Protein AF-K1RSX9-F1 (afdb_monomer_lite)

Structure (mmCIF, N/CA/C/O backbone):
data_AF-K1RSX9-F1
#
_entry.id   AF-K1RSX9-F1
#
loop_
_atom_site.group_PDB
_atom_site.id
_atom_site.type_symbol
_atom_site.label_atom_id
_atom_site.label_alt_id
_atom_site.label_comp_id
_atom_site.label_asym_id
_atom_site.label_entity_id
_atom_site.label_seq_id
_atom_site.pdbx_PDB_ins_code
_atom_site.Cartn_x
_atom_site.Cartn_y
_atom_site.Cartn_z
_atom_site.occupancy
_atom_site.B_iso_or_equiv
_atom_site.auth_seq_id
_atom_site.auth_comp_id
_atom_site.auth_asym_id
_atom_site.auth_atom_id
_atom_site.pdbx_PDB_model_num
ATOM 1 N N . MET A 1 1 ? -10.853 8.874 23.828 1.00 70.88 1 MET A N 1
ATOM 2 C CA . MET A 1 1 ? -12.182 8.255 23.578 1.00 70.88 1 MET A CA 1
ATOM 3 C C . MET A 1 1 ? -12.871 7.749 24.846 1.00 70.88 1 MET A C 1
ATOM 5 O O . MET A 1 1 ? -13.835 8.392 25.223 1.00 70.88 1 MET A O 1
ATOM 9 N N . LYS A 1 2 ? -12.404 6.702 25.557 1.00 75.75 2 LYS A N 1
ATOM 10 C CA . LYS A 1 2 ? -13.046 6.264 26.827 1.00 75.75 2 LYS A CA 1
ATOM 11 C C . LYS A 1 2 ? -12.984 7.319 27.949 1.00 75.75 2 LYS A C 1
ATOM 13 O O . LYS A 1 2 ? -13.983 7.584 28.593 1.00 75.75 2 LYS A O 1
ATOM 18 N N . LYS A 1 3 ? -11.828 7.971 28.131 1.00 83.69 3 LYS A N 1
ATOM 19 C CA . LYS A 1 3 ? -11.618 9.037 29.137 1.00 83.69 3 LYS A CA 1
ATOM 20 C C . LYS A 1 3 ? -11.947 10.456 28.634 1.00 83.69 3 LYS A C 1
ATOM 22 O O . LYS A 1 3 ? -11.475 11.420 29.218 1.00 83.69 3 LYS A O 1
ATOM 27 N N . GLY A 1 4 ? -12.592 10.603 27.470 1.00 82.12 4 GLY A N 1
ATOM 28 C CA . GLY A 1 4 ? -12.886 11.919 26.866 1.00 82.12 4 GLY A CA 1
ATOM 29 C C . GLY A 1 4 ? -11.678 12.787 26.457 1.00 82.12 4 GLY A C 1
ATOM 30 O O . GLY A 1 4 ? -11.867 13.854 25.886 1.00 82.12 4 GLY A O 1
ATOM 31 N N . ARG A 1 5 ? -10.438 12.340 26.707 1.00 88.56 5 ARG A N 1
ATOM 32 C CA . ARG A 1 5 ? -9.212 13.082 26.368 1.00 88.56 5 ARG A CA 1
ATOM 33 C C . ARG A 1 5 ? -9.041 13.249 24.856 1.00 88.56 5 ARG A C 1
ATOM 35 O O . ARG A 1 5 ? -9.273 12.298 24.102 1.00 88.56 5 ARG A O 1
ATOM 42 N N . GLN A 1 6 ? -8.603 14.446 24.474 1.00 91.38 6 GLN A N 1
ATOM 43 C CA . GLN A 1 6 ? -8.336 14.873 23.101 1.00 91.38 6 GLN A CA 1
ATOM 44 C C . GLN A 1 6 ? -6.835 14.806 22.807 1.00 91.38 6 GLN A C 1
ATOM 46 O O . GLN A 1 6 ? -6.024 15.002 23.713 1.00 91.38 6 GLN A O 1
ATOM 51 N N . LEU A 1 7 ? -6.479 14.549 21.549 1.00 93.81 7 LEU A N 1
ATOM 52 C CA . LEU A 1 7 ? -5.108 14.683 21.067 1.00 93.81 7 LEU A CA 1
ATOM 53 C C . LEU A 1 7 ? -4.800 16.159 20.834 1.00 93.81 7 LEU A C 1
ATOM 55 O O . LEU A 1 7 ? -5.543 16.854 20.141 1.00 93.81 7 LEU A O 1
ATOM 59 N N . THR A 1 8 ? -3.708 16.650 21.410 1.00 96.19 8 THR A N 1
ATOM 60 C CA . THR A 1 8 ? -3.259 18.026 21.181 1.00 96.19 8 THR A CA 1
ATOM 61 C C . THR A 1 8 ? -2.631 18.170 19.792 1.00 96.19 8 THR A C 1
ATOM 63 O O . THR A 1 8 ? -2.269 17.184 19.146 1.00 96.19 8 THR A O 1
ATOM 66 N N . ILE A 1 9 ? -2.482 19.413 19.321 1.00 97.19 9 ILE A N 1
ATOM 67 C CA . ILE A 1 9 ? -1.835 19.718 18.033 1.00 97.19 9 ILE A CA 1
ATOM 68 C C . ILE A 1 9 ? -0.421 19.121 17.990 1.00 97.19 9 ILE A C 1
ATOM 70 O O . ILE A 1 9 ? -0.107 18.375 17.072 1.00 97.19 9 ILE A O 1
ATOM 74 N N . TRP A 1 10 ? 0.394 19.360 19.021 1.00 97.06 10 TRP A N 1
ATOM 75 C CA . TRP A 1 10 ? 1.764 18.842 19.092 1.00 97.06 10 TRP A CA 1
ATOM 76 C C . TRP A 1 10 ? 1.837 17.316 19.125 1.00 97.06 10 TRP A C 1
ATOM 78 O O . TRP A 1 10 ? 2.665 16.740 18.427 1.00 97.06 10 TRP A O 1
ATOM 88 N N . GLN A 1 11 ? 0.944 16.651 19.868 1.00 96.69 11 GLN A N 1
ATOM 89 C CA . GLN A 1 11 ? 0.857 15.185 19.854 1.00 96.69 11 GLN A CA 1
ATOM 90 C C . GLN A 1 11 ? 0.534 14.661 18.453 1.00 96.69 11 GLN A C 1
ATOM 92 O O . GLN A 1 11 ? 1.092 13.660 18.023 1.00 96.69 11 GLN A O 1
ATOM 97 N N . THR A 1 12 ? -0.344 15.356 17.732 1.00 97.38 12 THR A N 1
ATOM 98 C CA . THR A 1 12 ? -0.771 14.963 16.383 1.00 97.38 12 THR A CA 1
ATOM 99 C C . THR A 1 12 ? 0.345 15.163 15.367 1.00 97.38 12 THR A C 1
ATOM 101 O O . THR A 1 12 ? 0.597 14.264 14.574 1.00 97.38 12 THR A O 1
ATOM 104 N N . ILE A 1 13 ? 1.053 16.295 15.432 1.00 97.75 13 ILE A N 1
ATOM 105 C CA . ILE A 1 13 ? 2.229 16.571 14.595 1.00 97.75 13 ILE A CA 1
ATOM 106 C C . ILE A 1 13 ? 3.304 15.515 14.839 1.00 97.75 13 ILE A C 1
ATOM 108 O O . ILE A 1 13 ? 3.800 14.923 13.887 1.00 97.75 13 ILE A O 1
ATOM 112 N N . LEU A 1 14 ? 3.638 15.252 16.105 1.00 97.31 14 LEU A N 1
ATOM 113 C CA . LEU A 1 14 ? 4.676 14.292 16.468 1.00 97.31 14 LEU A CA 1
ATOM 114 C C . LEU A 1 14 ? 4.325 12.888 15.963 1.00 97.31 14 LEU A C 1
ATOM 116 O O . LEU A 1 14 ? 5.134 12.263 15.282 1.00 97.31 14 LEU A O 1
ATOM 120 N N . LEU A 1 15 ? 3.101 12.420 16.230 1.00 96.75 15 LEU A N 1
ATOM 121 C CA . LEU A 1 15 ? 2.630 11.130 15.724 1.00 96.75 15 LEU A CA 1
ATOM 122 C C . LEU A 1 15 ? 2.644 11.092 14.195 1.00 96.75 15 LEU A C 1
ATOM 124 O O . LEU A 1 15 ? 3.082 10.097 13.624 1.00 96.75 15 LEU A O 1
ATOM 128 N N . PHE A 1 16 ? 2.213 12.163 13.526 1.00 97.69 16 PHE A N 1
ATOM 129 C CA . PHE A 1 16 ? 2.205 12.223 12.070 1.00 97.69 16 PHE A CA 1
ATOM 130 C C . PHE A 1 16 ? 3.620 12.127 11.509 1.00 97.69 16 PHE A C 1
ATOM 132 O O . PHE A 1 16 ? 3.844 11.312 10.631 1.00 97.69 16 PHE A O 1
ATOM 139 N N . VAL A 1 17 ? 4.589 12.878 12.034 1.00 95.56 17 VAL A N 1
ATOM 140 C CA . VAL A 1 17 ? 5.977 12.837 11.545 1.00 95.56 17 VAL A CA 1
ATOM 141 C C . VAL A 1 17 ? 6.566 11.431 11.667 1.00 95.56 17 VAL A C 1
ATOM 143 O O . VAL A 1 17 ? 7.095 10.911 10.687 1.00 95.56 17 VAL A O 1
ATOM 146 N N . PHE A 1 18 ? 6.415 10.779 12.824 1.00 95.62 18 PHE A N 1
ATOM 147 C CA . PHE A 1 18 ? 6.943 9.424 13.019 1.00 95.62 18 PHE A CA 1
ATOM 148 C C . PHE A 1 18 ? 6.223 8.370 12.173 1.00 95.62 18 PHE A C 1
ATOM 150 O O . PHE A 1 18 ? 6.852 7.426 11.704 1.00 95.62 18 PHE A O 1
ATOM 157 N N . THR A 1 19 ? 4.915 8.514 11.958 1.00 95.56 19 THR A N 1
ATOM 158 C CA . THR A 1 19 ? 4.134 7.531 11.191 1.00 95.56 19 THR A CA 1
ATOM 159 C C . THR A 1 19 ? 4.243 7.748 9.684 1.00 95.56 19 THR A C 1
ATOM 161 O O . THR A 1 19 ? 4.533 6.801 8.956 1.00 95.56 19 THR A O 1
ATOM 164 N N . ALA A 1 20 ? 4.083 8.987 9.217 1.00 94.19 20 ALA A N 1
ATOM 165 C CA . ALA A 1 20 ? 4.207 9.384 7.817 1.00 94.19 20 ALA A CA 1
ATOM 166 C C . ALA A 1 20 ? 5.633 9.218 7.282 1.00 94.19 20 ALA A C 1
ATOM 168 O O . ALA A 1 20 ? 5.794 8.891 6.109 1.00 94.19 20 ALA A O 1
ATOM 169 N N . GLY A 1 21 ? 6.647 9.400 8.140 1.00 86.25 21 GLY A N 1
ATOM 170 C CA . GLY A 1 21 ? 8.047 9.151 7.795 1.00 86.25 21 GLY A CA 1
ATOM 171 C C . GLY A 1 21 ? 8.352 7.678 7.503 1.00 86.25 21 GLY A C 1
ATOM 172 O O . GLY A 1 21 ? 9.259 7.392 6.731 1.00 86.25 21 GLY A O 1
ATOM 173 N N . VAL A 1 22 ? 7.573 6.743 8.066 1.00 89.75 22 VAL A N 1
ATOM 174 C CA . VAL A 1 22 ? 7.633 5.318 7.695 1.00 89.75 22 VAL A CA 1
ATOM 175 C C . VAL A 1 22 ? 6.790 5.058 6.447 1.00 89.75 22 VAL A C 1
ATOM 177 O O . VAL A 1 22 ? 7.271 4.469 5.482 1.00 89.75 22 VAL A O 1
ATOM 180 N N . SER A 1 23 ? 5.525 5.490 6.450 1.00 89.56 23 SER A N 1
ATOM 181 C CA . SER A 1 23 ? 4.677 5.475 5.257 1.00 89.56 23 SER A CA 1
ATOM 182 C C . SER A 1 23 ? 3.561 6.514 5.349 1.00 89.56 23 SER A C 1
ATOM 184 O O . SER A 1 23 ? 2.916 6.679 6.386 1.00 89.56 23 SER A O 1
ATOM 186 N N . LEU A 1 24 ? 3.256 7.182 4.232 1.00 90.81 24 LEU A N 1
ATOM 187 C CA . LEU A 1 24 ? 2.172 8.174 4.181 1.00 90.81 24 LEU A CA 1
ATOM 188 C C . LEU A 1 24 ? 0.812 7.589 4.591 1.00 90.81 24 LEU A C 1
ATOM 190 O O . LEU A 1 24 ? 0.009 8.276 5.219 1.00 90.81 24 LEU A O 1
ATOM 194 N N . ASN A 1 25 ? 0.580 6.309 4.294 1.00 92.88 25 ASN A N 1
ATOM 195 C CA . ASN A 1 25 ? -0.627 5.597 4.699 1.00 92.88 25 ASN A CA 1
ATOM 196 C C . ASN A 1 25 ? -0.766 5.522 6.237 1.00 92.88 25 ASN A C 1
ATOM 198 O O . ASN A 1 25 ? -1.843 5.759 6.784 1.00 92.88 25 ASN A O 1
ATOM 202 N N . ASN A 1 26 ? 0.336 5.304 6.965 1.00 94.19 26 ASN A N 1
ATOM 203 C CA . ASN A 1 26 ? 0.337 5.360 8.431 1.00 94.19 26 ASN A CA 1
ATOM 204 C C . ASN A 1 26 ? 0.124 6.790 8.957 1.00 94.19 26 ASN A C 1
ATOM 206 O O . ASN A 1 26 ? -0.569 6.982 9.958 1.00 94.19 26 ASN A O 1
ATOM 210 N N . GLY A 1 27 ? 0.644 7.800 8.255 1.00 96.00 27 GLY A N 1
ATOM 211 C CA . GLY A 1 27 ? 0.335 9.207 8.531 1.00 96.00 27 GLY A CA 1
ATOM 212 C C . GLY A 1 27 ? -1.167 9.506 8.463 1.00 96.00 27 GLY A C 1
ATOM 213 O O . GLY A 1 27 ? -1.718 10.171 9.345 1.00 96.00 27 GLY A O 1
ATOM 214 N N . LEU A 1 28 ? -1.863 8.951 7.468 1.00 95.81 28 LEU A N 1
ATOM 215 C CA . LEU A 1 28 ? -3.313 9.103 7.336 1.00 95.81 28 LEU A CA 1
ATOM 216 C C . LEU A 1 28 ? -4.076 8.435 8.494 1.00 95.81 28 LEU A C 1
ATOM 218 O O . LEU A 1 28 ? 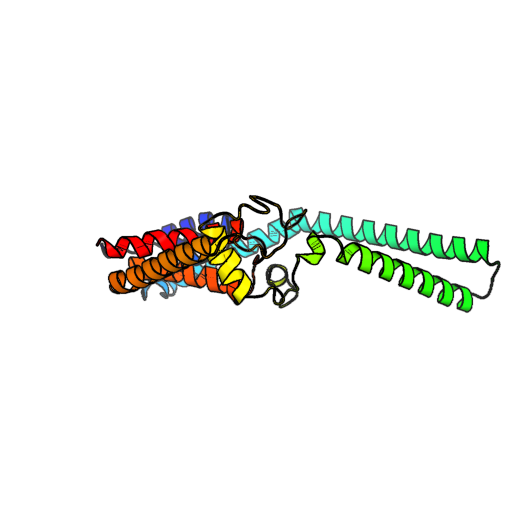-5.019 9.030 9.020 1.00 95.81 28 LEU A O 1
ATOM 222 N N . LYS A 1 29 ? -3.625 7.265 8.973 1.00 96.88 29 LYS A N 1
ATOM 223 C CA . LYS A 1 29 ? -4.171 6.622 10.188 1.00 96.88 29 LYS A CA 1
ATOM 224 C C . LYS A 1 29 ? -4.042 7.523 11.416 1.00 96.88 29 LYS A C 1
ATOM 226 O O . LYS A 1 29 ? -4.982 7.611 12.205 1.00 96.88 29 LYS A O 1
ATOM 231 N N . THR A 1 30 ? -2.937 8.257 11.554 1.00 96.81 30 THR A N 1
ATOM 232 C CA . THR A 1 30 ? -2.781 9.250 12.630 1.00 96.81 30 THR A CA 1
ATOM 233 C C . THR A 1 30 ? -3.850 10.340 12.558 1.00 96.81 30 THR A C 1
ATOM 235 O O . THR A 1 30 ? -4.462 10.671 13.576 1.00 96.81 30 THR A O 1
ATOM 238 N N . TYR A 1 31 ? -4.137 10.876 11.370 1.00 97.19 31 TYR A N 1
ATOM 239 C CA . TYR A 1 31 ? -5.195 11.880 11.219 1.00 97.19 31 TYR A CA 1
ATOM 240 C C . TYR A 1 31 ? -6.596 11.311 11.430 1.00 97.19 31 TYR A C 1
ATOM 242 O O . TYR A 1 31 ? -7.424 11.972 12.055 1.00 97.19 31 TYR A O 1
ATOM 250 N N . LEU A 1 32 ? -6.853 10.076 11.006 1.00 96.75 32 LEU A N 1
ATOM 251 C CA . LEU A 1 32 ? -8.100 9.375 11.312 1.00 96.75 32 LEU A CA 1
ATOM 252 C C . LEU A 1 32 ? -8.261 9.142 12.826 1.00 96.75 32 LEU A C 1
ATOM 254 O O . LEU A 1 32 ? -9.337 9.392 13.370 1.00 96.75 32 LEU A O 1
ATOM 258 N N . ALA A 1 33 ? -7.197 8.761 13.542 1.00 96.00 33 ALA A N 1
ATOM 259 C CA . ALA A 1 33 ? -7.213 8.692 15.005 1.00 96.00 33 ALA A CA 1
ATOM 260 C C . ALA A 1 33 ? -7.529 10.054 15.631 1.00 96.00 33 ALA A C 1
ATOM 262 O O . ALA A 1 33 ? -8.416 10.138 16.482 1.00 96.00 33 ALA A O 1
ATOM 263 N N . ALA A 1 34 ? -6.859 11.119 15.185 1.00 96.38 34 ALA A N 1
ATOM 264 C CA . ALA A 1 34 ? -7.104 12.478 15.657 1.00 96.38 34 ALA A CA 1
ATOM 265 C C . ALA A 1 34 ? -8.547 12.939 15.407 1.00 96.38 34 ALA A C 1
ATOM 267 O O . ALA A 1 34 ? -9.169 13.530 16.295 1.00 96.38 34 ALA A O 1
ATOM 268 N N . LEU A 1 35 ? -9.111 12.613 14.243 1.00 96.00 35 LEU A N 1
ATOM 269 C CA . LEU A 1 35 ? -10.511 12.865 13.916 1.00 96.00 35 LEU A CA 1
ATOM 270 C C . LEU A 1 35 ? -11.449 12.146 14.897 1.00 96.00 35 LEU A C 1
ATOM 272 O O . LEU A 1 35 ? -12.331 12.779 15.483 1.00 96.00 35 LEU A O 1
ATOM 276 N N . PHE A 1 36 ? -11.235 10.852 15.147 1.00 94.56 36 PHE A N 1
ATOM 277 C CA . PHE A 1 36 ? -12.056 10.063 16.074 1.00 94.56 36 PHE A CA 1
ATOM 278 C C . PHE A 1 36 ? -11.928 10.513 17.536 1.00 94.56 36 PHE A C 1
ATOM 280 O O . PHE A 1 36 ? -12.904 10.450 18.293 1.00 94.56 36 PHE A O 1
ATOM 287 N N . THR A 1 37 ? -10.747 10.967 17.967 1.00 93.69 37 THR A N 1
ATOM 288 C CA . THR A 1 37 ? -10.540 11.432 19.346 1.00 93.69 37 THR A CA 1
ATOM 289 C C . THR A 1 37 ? -11.080 12.835 19.579 1.00 93.69 37 THR A C 1
ATOM 291 O O . THR A 1 37 ? -11.610 13.105 20.659 1.00 93.69 37 THR A O 1
ATOM 294 N N . ASN A 1 38 ? -10.951 13.726 18.595 1.00 94.69 38 ASN A N 1
ATOM 295 C CA . ASN A 1 38 ? -11.243 15.150 18.770 1.00 94.69 38 ASN A CA 1
ATOM 296 C C . ASN A 1 38 ? -12.619 15.554 18.229 1.00 94.69 38 ASN A C 1
ATOM 298 O O . ASN A 1 38 ? -13.143 16.602 18.627 1.00 94.69 38 ASN A O 1
ATOM 302 N N . GLY A 1 39 ? -13.219 14.744 17.351 1.00 93.56 39 GLY A N 1
ATOM 303 C CA . GLY A 1 39 ? -14.511 15.016 16.727 1.00 93.56 39 GLY A CA 1
ATOM 304 C C . GLY A 1 39 ? -14.512 16.367 16.012 1.00 93.56 39 GLY A C 1
ATOM 305 O O . GLY A 1 39 ? -13.576 16.698 15.291 1.00 93.56 39 GLY A O 1
ATOM 306 N N . ARG A 1 40 ? -15.527 17.202 16.267 1.00 93.62 40 ARG A N 1
ATOM 307 C CA . ARG A 1 40 ? -15.662 18.530 15.634 1.00 93.62 40 ARG A CA 1
ATOM 308 C C . ARG A 1 40 ? -14.442 19.438 15.828 1.00 93.62 40 ARG A C 1
ATOM 310 O O . ARG A 1 40 ? -14.151 20.239 14.948 1.00 93.62 40 ARG A O 1
ATOM 317 N N . LYS A 1 41 ? -13.700 19.308 16.938 1.00 93.81 41 LYS A N 1
ATOM 318 C CA . LYS A 1 41 ? -12.506 20.140 17.178 1.00 93.81 41 LYS A CA 1
ATOM 319 C C . LYS A 1 41 ? -11.368 19.856 16.195 1.00 93.81 41 LYS A C 1
ATOM 321 O O . LYS A 1 41 ? -10.550 20.749 15.983 1.00 93.81 41 LYS A O 1
ATOM 326 N N . PHE A 1 42 ? -11.338 18.672 15.577 1.00 96.56 42 PHE A N 1
ATOM 327 C CA . PHE A 1 42 ? -10.400 18.355 14.497 1.00 96.56 42 PHE A CA 1
ATOM 328 C C . PHE A 1 42 ? -10.510 19.364 13.342 1.00 96.56 42 PHE A C 1
ATOM 330 O O . PHE A 1 42 ? -9.498 19.806 12.811 1.00 96.56 42 PHE A O 1
ATOM 337 N N . PHE A 1 43 ? -11.734 19.799 13.028 1.00 96.81 43 PHE A N 1
ATOM 338 C CA . PHE A 1 43 ? -12.028 20.763 11.964 1.00 96.81 43 PHE A CA 1
ATOM 339 C C . PHE A 1 43 ? -11.973 22.227 12.418 1.00 96.81 43 PHE A C 1
ATOM 341 O O . PHE A 1 43 ? -12.307 23.124 11.649 1.00 96.81 43 PHE A O 1
ATOM 348 N N . SER A 1 44 ? -11.569 22.506 13.662 1.00 97.00 44 SER A N 1
ATOM 349 C CA . SER A 1 44 ? -11.321 23.894 14.058 1.00 97.00 44 SER A CA 1
ATOM 350 C C . SER A 1 44 ? -10.167 24.460 13.232 1.00 97.00 44 SER A C 1
ATOM 352 O O . SER A 1 44 ? -9.166 23.776 13.027 1.00 97.00 44 SER A O 1
ATOM 354 N N . ILE A 1 45 ? -10.286 25.717 12.796 1.00 96.69 45 ILE A N 1
ATOM 355 C CA . ILE A 1 45 ? -9.308 26.373 11.909 1.00 96.69 45 ILE A CA 1
ATOM 356 C C . ILE A 1 45 ? -7.880 26.199 12.441 1.00 96.69 45 ILE A C 1
ATOM 358 O O . ILE A 1 45 ? -6.994 25.741 11.724 1.00 96.69 45 ILE A O 1
ATOM 362 N N . LYS A 1 46 ? -7.670 26.475 13.735 1.00 96.81 46 LYS A N 1
ATOM 363 C CA . LYS A 1 46 ? -6.361 26.335 14.384 1.00 96.81 46 LYS A CA 1
ATOM 364 C C . LYS A 1 46 ? -5.832 24.899 14.332 1.00 96.81 46 LYS A C 1
ATOM 366 O O . LYS A 1 46 ? -4.662 24.695 14.023 1.00 96.81 46 LYS A O 1
ATOM 371 N N . TYR A 1 47 ? -6.664 23.912 14.664 1.00 97.69 47 TYR A N 1
ATOM 372 C CA . TYR A 1 47 ? -6.224 22.519 14.719 1.00 97.69 47 TYR A CA 1
ATOM 373 C C . TYR A 1 47 ? -5.967 21.957 13.323 1.00 97.69 47 TYR A C 1
ATOM 375 O O . TYR A 1 47 ? -4.943 21.319 13.108 1.00 97.69 47 TYR A O 1
ATOM 383 N N . PHE A 1 48 ? -6.858 22.222 12.371 1.00 97.38 48 PHE A N 1
ATOM 384 C CA . PHE A 1 48 ? -6.731 21.713 11.013 1.00 97.38 48 PHE A CA 1
ATOM 385 C C . PHE A 1 48 ? -5.524 22.330 10.292 1.00 97.38 48 PHE A C 1
ATOM 387 O O . PHE A 1 48 ? -4.700 21.605 9.739 1.00 97.38 48 PHE A O 1
ATOM 394 N N . LEU A 1 49 ? -5.344 23.653 10.367 1.00 97.75 49 LEU A N 1
ATOM 395 C CA . LEU A 1 49 ? -4.214 24.309 9.705 1.00 97.75 49 LEU A CA 1
ATOM 396 C C . LEU A 1 49 ? -2.868 23.903 10.314 1.00 97.75 49 LEU A C 1
ATOM 398 O O . LEU A 1 49 ? -1.956 23.534 9.581 1.00 97.75 49 LEU A O 1
ATOM 402 N N . ILE A 1 50 ? -2.738 23.938 11.642 1.00 97.88 50 ILE A N 1
ATOM 403 C CA . ILE A 1 50 ? -1.444 23.707 12.304 1.00 97.88 50 ILE A CA 1
ATOM 404 C C . ILE A 1 50 ? -1.171 22.212 12.500 1.00 97.88 50 ILE A C 1
ATOM 406 O O . ILE A 1 50 ? -0.039 21.770 12.356 1.00 97.88 50 ILE A O 1
ATOM 410 N N . GLY A 1 51 ? -2.186 21.422 12.849 1.00 96.56 51 GLY A N 1
ATOM 411 C CA . GLY A 1 51 ? -2.037 20.002 13.176 1.00 96.56 51 GLY A CA 1
ATOM 412 C C . GLY A 1 51 ? -2.108 19.055 11.978 1.00 96.56 51 GLY A C 1
ATOM 413 O O . GLY A 1 51 ? -1.633 17.927 12.095 1.00 96.56 51 GLY A O 1
ATOM 414 N N . VAL A 1 52 ? -2.681 19.490 10.849 1.00 96.94 52 VAL A N 1
ATOM 415 C CA . VAL A 1 52 ? -2.879 18.650 9.654 1.00 96.94 52 VAL A CA 1
ATOM 416 C C . VAL A 1 52 ? -2.173 19.249 8.440 1.00 96.94 52 VAL A C 1
ATOM 418 O O . VAL A 1 52 ? -1.255 18.639 7.902 1.00 96.94 52 VAL A O 1
ATOM 421 N N . ILE A 1 53 ? -2.551 20.460 8.022 1.00 97.56 53 ILE A N 1
ATOM 422 C CA . ILE A 1 53 ? -2.043 21.044 6.770 1.00 97.56 53 ILE A CA 1
ATOM 423 C C . ILE A 1 53 ? -0.553 21.380 6.859 1.00 97.56 53 ILE A C 1
ATOM 425 O O . ILE A 1 53 ? 0.213 20.965 5.994 1.00 97.56 53 ILE A O 1
ATOM 429 N N . LEU A 1 54 ? -0.131 22.094 7.904 1.00 97.25 54 LEU A N 1
ATOM 430 C CA . LEU A 1 54 ? 1.262 22.497 8.091 1.00 97.25 54 LEU A CA 1
ATOM 431 C C . LEU A 1 54 ? 2.236 21.301 8.089 1.00 97.25 54 LEU A C 1
ATOM 433 O O . LEU A 1 54 ? 3.152 21.307 7.267 1.00 97.25 54 LEU A O 1
ATOM 437 N N . PRO A 1 55 ? 2.074 20.260 8.930 1.00 97.00 55 PRO A N 1
ATOM 438 C CA . PRO A 1 55 ? 2.990 19.121 8.925 1.00 97.00 55 PRO A CA 1
ATOM 439 C C . PRO A 1 55 ? 2.948 18.327 7.614 1.00 97.00 55 PRO A C 1
ATOM 441 O O . PRO A 1 55 ? 4.000 17.888 7.155 1.00 97.00 55 PRO A O 1
ATOM 444 N N . ALA A 1 56 ? 1.783 18.178 6.972 1.00 96.50 56 ALA A N 1
ATOM 445 C CA . ALA A 1 56 ? 1.693 17.515 5.671 1.00 96.50 56 ALA A CA 1
ATOM 446 C C . ALA A 1 56 ? 2.428 18.303 4.570 1.00 96.50 56 ALA A C 1
ATOM 448 O O . ALA A 1 56 ? 3.165 17.714 3.778 1.00 96.50 56 ALA A O 1
ATOM 449 N N . ALA A 1 57 ? 2.284 19.632 4.548 1.00 96.81 57 ALA A N 1
ATOM 450 C CA . ALA A 1 57 ? 2.971 20.504 3.598 1.00 96.81 57 ALA A CA 1
ATOM 451 C C . ALA A 1 57 ? 4.491 20.502 3.813 1.00 96.81 57 ALA A C 1
ATOM 453 O O . ALA A 1 57 ? 5.243 20.401 2.844 1.00 96.81 57 ALA A O 1
ATOM 454 N N . LEU A 1 58 ? 4.944 20.555 5.070 1.00 96.12 58 LEU A N 1
ATOM 455 C CA . LEU A 1 58 ? 6.365 20.459 5.413 1.00 96.12 58 LEU A CA 1
ATOM 456 C C . LEU A 1 58 ? 6.952 19.104 5.001 1.00 96.12 58 LEU A C 1
ATOM 458 O O . LEU A 1 58 ? 8.021 19.071 4.397 1.00 96.12 58 LEU A O 1
ATOM 462 N N . MET A 1 59 ? 6.236 18.005 5.259 1.00 94.44 59 MET A N 1
ATOM 463 C CA . MET A 1 59 ? 6.647 16.664 4.835 1.00 94.44 59 MET A CA 1
ATOM 464 C C . MET A 1 59 ? 6.765 16.569 3.310 1.00 94.44 59 MET A C 1
ATOM 466 O O . MET A 1 59 ? 7.757 16.063 2.792 1.00 94.44 59 MET A O 1
ATOM 470 N N . TRP A 1 60 ? 5.786 17.102 2.575 1.00 94.06 60 TRP A N 1
ATOM 471 C CA . TRP A 1 60 ? 5.822 17.120 1.112 1.00 94.06 60 TRP A CA 1
ATOM 472 C C . TRP A 1 60 ? 6.974 17.971 0.563 1.00 94.06 60 TRP A C 1
ATOM 474 O O . TRP A 1 60 ? 7.684 17.532 -0.344 1.00 94.06 60 TRP A O 1
ATOM 484 N N . ALA A 1 61 ? 7.190 19.166 1.120 1.00 96.19 61 ALA A N 1
ATOM 485 C CA . ALA A 1 61 ? 8.285 20.045 0.720 1.00 96.19 61 ALA A CA 1
ATOM 486 C C . ALA A 1 61 ? 9.648 19.387 0.976 1.00 96.19 61 ALA A C 1
ATOM 488 O O . ALA A 1 61 ? 10.516 19.410 0.101 1.00 96.19 61 ALA A O 1
ATOM 489 N N . PHE A 1 62 ? 9.807 18.746 2.137 1.00 94.75 62 PHE A N 1
ATOM 490 C CA . PHE A 1 62 ? 11.013 18.003 2.483 1.00 94.75 62 PHE A CA 1
ATOM 491 C C . PHE A 1 62 ? 11.247 16.828 1.528 1.00 94.75 62 PHE A C 1
ATOM 493 O O . PHE A 1 62 ? 12.330 16.727 0.959 1.00 94.75 62 PHE A O 1
ATOM 500 N N . ALA A 1 63 ? 10.224 16.013 1.253 1.00 92.12 63 ALA A N 1
ATOM 501 C CA . ALA A 1 63 ? 10.322 14.901 0.306 1.00 92.12 63 ALA A CA 1
ATOM 502 C C . ALA A 1 63 ? 10.694 15.375 -1.112 1.00 92.12 63 ALA A C 1
ATOM 504 O O . ALA A 1 63 ? 11.501 14.751 -1.804 1.00 92.12 63 ALA A O 1
ATOM 505 N N . ARG A 1 64 ? 10.145 16.514 -1.557 1.00 94.62 64 ARG A N 1
ATOM 506 C CA . ARG A 1 64 ? 10.476 17.096 -2.866 1.00 94.62 64 ARG A CA 1
ATOM 507 C C . ARG A 1 64 ? 11.917 17.602 -2.916 1.00 94.62 64 ARG A C 1
ATOM 509 O O . ARG A 1 64 ? 12.592 17.424 -3.933 1.00 94.62 64 ARG A O 1
ATOM 516 N N . TRP A 1 65 ? 12.380 18.229 -1.837 1.00 97.19 65 TRP A N 1
ATOM 517 C CA . TRP A 1 65 ? 13.762 18.677 -1.698 1.00 97.19 65 TRP A CA 1
ATOM 518 C C . TRP A 1 65 ? 14.743 17.497 -1.666 1.00 97.19 65 TRP A C 1
ATOM 520 O O . TRP A 1 65 ? 15.734 17.512 -2.400 1.00 97.19 65 TRP A O 1
ATOM 530 N N . GLU A 1 66 ? 14.441 16.454 -0.894 1.00 95.06 66 GLU A N 1
ATOM 531 C CA . GLU A 1 66 ? 15.235 15.227 -0.805 1.00 95.06 66 GLU A CA 1
ATOM 532 C C . GLU A 1 66 ? 15.351 14.549 -2.177 1.00 95.06 66 GLU A C 1
ATOM 534 O O . GLU A 1 66 ? 16.459 14.280 -2.651 1.00 95.06 66 GLU A O 1
ATOM 539 N N . TYR A 1 67 ? 14.221 14.360 -2.870 1.00 93.69 67 TYR A N 1
ATOM 540 C CA . TYR A 1 67 ? 14.197 13.788 -4.216 1.00 93.69 67 TYR A CA 1
ATOM 541 C C . TYR A 1 67 ? 15.069 14.590 -5.189 1.00 93.69 67 TYR A C 1
ATOM 543 O O . TYR A 1 67 ? 15.908 14.017 -5.891 1.00 93.69 67 TYR A O 1
ATOM 551 N N . ARG A 1 68 ? 14.929 15.923 -5.202 1.00 95.62 68 ARG A N 1
ATOM 552 C CA . ARG A 1 68 ? 15.704 16.806 -6.088 1.00 95.62 68 ARG A CA 1
ATOM 553 C C . ARG A 1 68 ? 17.204 16.764 -5.790 1.00 95.62 68 ARG A C 1
ATOM 555 O O . ARG A 1 68 ? 18.002 16.886 -6.716 1.00 95.62 68 ARG A O 1
ATOM 562 N N . THR A 1 69 ? 17.579 16.606 -4.526 1.00 96.31 69 THR A N 1
ATOM 563 C CA . THR A 1 69 ? 18.980 16.647 -4.091 1.00 96.31 69 THR A CA 1
ATOM 564 C C . THR A 1 69 ? 19.679 15.306 -4.307 1.00 96.31 69 THR A C 1
ATOM 566 O O . THR A 1 69 ? 20.804 15.274 -4.801 1.00 96.31 69 THR A O 1
ATOM 569 N N . PHE A 1 70 ? 19.022 14.187 -3.987 1.00 95.12 70 PHE A N 1
ATOM 570 C CA . PHE A 1 70 ? 19.691 12.883 -3.911 1.00 95.12 70 PHE A CA 1
ATOM 571 C C . PHE A 1 70 ? 19.317 11.896 -5.021 1.00 95.12 70 PHE A C 1
ATOM 573 O O . PHE A 1 70 ? 20.150 11.063 -5.400 1.00 95.12 70 PHE A O 1
ATOM 580 N N . VAL A 1 71 ? 18.086 11.957 -5.535 1.00 93.44 71 VAL A N 1
ATOM 581 C CA . VAL A 1 71 ? 17.558 10.975 -6.499 1.00 93.44 71 VAL A CA 1
ATOM 582 C C . VAL A 1 71 ? 17.638 11.516 -7.922 1.00 93.44 71 VAL A C 1
ATOM 584 O O . VAL A 1 71 ? 18.230 10.873 -8.793 1.00 93.44 71 VAL A O 1
ATOM 587 N N . TRP A 1 72 ? 17.134 12.731 -8.140 1.00 94.19 72 TRP A N 1
ATOM 588 C CA . TRP A 1 72 ? 17.050 13.360 -9.457 1.00 94.19 72 TRP A CA 1
ATOM 589 C C . TRP A 1 72 ? 18.388 13.407 -10.220 1.00 94.19 72 TRP A C 1
ATOM 591 O O . TRP A 1 72 ? 18.407 13.005 -11.386 1.00 94.19 72 TRP A O 1
ATOM 601 N N . PRO A 1 73 ? 19.536 13.783 -9.611 1.00 96.69 73 PRO A N 1
ATOM 602 C CA . PRO A 1 73 ? 20.809 13.812 -10.337 1.00 96.69 73 PRO A CA 1
ATOM 603 C C . PRO A 1 73 ? 21.230 12.427 -10.843 1.00 96.69 73 PRO A C 1
ATOM 605 O O . PRO A 1 73 ? 21.763 12.291 -11.944 1.00 96.69 73 PRO A O 1
ATOM 608 N N . LYS A 1 74 ? 20.951 11.374 -10.063 1.00 95.00 74 LYS A N 1
ATOM 609 C CA . LYS A 1 74 ? 21.270 9.989 -10.435 1.00 95.00 74 LYS A CA 1
ATOM 610 C C . LYS A 1 74 ? 20.363 9.493 -11.556 1.00 95.00 74 LYS A C 1
ATOM 612 O O . LYS A 1 74 ? 20.831 8.781 -12.444 1.00 95.00 74 LYS A O 1
ATOM 617 N N . GLU A 1 75 ? 19.081 9.847 -11.524 1.00 93.44 75 GLU A N 1
ATOM 618 C CA . GLU A 1 75 ? 18.136 9.506 -12.591 1.00 93.44 75 GLU A CA 1
ATOM 619 C C . GLU A 1 75 ? 18.505 10.192 -13.907 1.00 93.44 75 GLU A C 1
ATOM 621 O O . GLU A 1 75 ? 18.564 9.519 -14.939 1.00 93.44 75 GLU A O 1
ATOM 626 N N . MET A 1 76 ? 18.860 11.478 -13.860 1.00 94.50 76 MET A N 1
ATOM 627 C CA . MET A 1 76 ? 19.340 12.225 -15.026 1.00 94.50 76 MET A CA 1
ATOM 628 C C . MET A 1 76 ? 20.626 11.626 -15.596 1.00 94.50 76 MET A C 1
ATOM 630 O O . MET A 1 76 ? 20.672 11.313 -16.785 1.00 94.50 76 MET A O 1
ATOM 634 N N . ALA A 1 77 ? 21.624 11.340 -14.754 1.00 95.56 77 ALA A N 1
ATOM 635 C CA . ALA A 1 77 ? 22.867 10.708 -15.197 1.00 95.56 77 ALA A CA 1
ATOM 636 C C . ALA A 1 77 ? 22.625 9.328 -15.842 1.00 95.56 77 ALA A C 1
ATOM 638 O O . ALA A 1 77 ? 23.210 8.997 -16.877 1.00 95.56 77 ALA A O 1
ATOM 639 N N . ARG A 1 78 ? 21.722 8.513 -15.275 1.00 94.38 78 ARG A N 1
ATOM 640 C CA . ARG A 1 78 ? 21.318 7.225 -15.869 1.00 94.38 78 ARG A CA 1
ATOM 641 C C . ARG A 1 78 ? 20.600 7.413 -17.202 1.00 94.38 78 ARG A C 1
ATOM 643 O O . ARG A 1 78 ? 20.846 6.642 -18.133 1.00 94.38 78 ARG A O 1
ATOM 650 N N . HIS A 1 79 ? 19.719 8.405 -17.297 1.00 94.31 79 HIS A N 1
ATOM 651 C CA . HIS A 1 79 ? 18.992 8.718 -18.520 1.00 94.31 79 HIS A CA 1
ATOM 652 C C . HIS A 1 79 ? 19.951 9.159 -19.633 1.00 94.31 79 HIS A C 1
ATOM 654 O O . HIS A 1 79 ? 19.922 8.592 -20.725 1.00 94.31 79 HIS A O 1
ATOM 660 N N . GLU A 1 80 ? 20.867 10.080 -19.344 1.00 95.19 80 GLU A N 1
ATOM 661 C CA . GLU A 1 80 ? 21.899 10.537 -20.278 1.00 95.19 80 GLU A CA 1
ATOM 662 C C . GLU A 1 80 ? 22.816 9.396 -20.729 1.00 95.19 80 GLU A C 1
ATOM 664 O O . GLU A 1 80 ? 23.014 9.198 -21.932 1.00 95.19 80 GLU A O 1
ATOM 669 N N . ALA A 1 81 ? 23.307 8.575 -19.795 1.00 95.56 81 ALA A N 1
ATOM 670 C CA . ALA A 1 81 ? 24.135 7.415 -20.119 1.00 95.56 81 ALA A CA 1
ATOM 671 C C . ALA A 1 81 ? 23.395 6.407 -21.017 1.00 95.56 81 ALA A C 1
ATOM 673 O O . ALA A 1 81 ? 23.975 5.865 -21.963 1.00 95.56 81 ALA A O 1
ATOM 674 N N . LYS A 1 82 ? 22.101 6.170 -20.761 1.00 94.06 82 LYS A N 1
ATOM 675 C CA . LYS A 1 82 ? 21.253 5.311 -21.599 1.00 94.06 82 LYS A CA 1
ATOM 676 C C . LYS A 1 82 ? 21.053 5.912 -22.990 1.00 94.06 82 LYS A C 1
ATOM 678 O O . LYS A 1 82 ? 21.163 5.187 -23.976 1.00 94.06 82 LYS A O 1
ATOM 683 N N . MET A 1 83 ? 20.811 7.218 -23.085 1.00 94.00 83 MET A N 1
ATOM 684 C CA . MET A 1 83 ? 20.670 7.917 -24.364 1.00 94.00 83 MET A CA 1
ATOM 685 C C . MET A 1 83 ? 21.961 7.864 -25.185 1.00 94.00 83 MET A C 1
ATOM 687 O O . MET A 1 83 ? 21.900 7.566 -26.377 1.00 94.00 83 MET A O 1
ATOM 691 N N . LYS A 1 84 ? 23.127 8.068 -24.560 1.00 95.44 84 LYS A N 1
ATOM 692 C CA . LYS A 1 84 ? 24.435 7.939 -25.220 1.00 95.44 84 LYS A CA 1
ATOM 693 C C . LYS A 1 84 ? 24.662 6.520 -25.748 1.00 95.44 84 LYS A C 1
ATOM 695 O O . LYS A 1 84 ? 24.921 6.353 -26.936 1.00 95.44 84 LYS A O 1
ATOM 700 N N . LYS A 1 85 ? 24.458 5.497 -24.908 1.00 94.19 85 LYS A N 1
ATOM 701 C CA . LYS A 1 85 ? 24.576 4.085 -25.319 1.00 94.19 85 LYS A CA 1
ATOM 702 C C . LYS A 1 85 ? 23.619 3.719 -26.452 1.00 94.19 85 LYS A C 1
ATOM 704 O O . LYS A 1 85 ? 24.005 2.995 -27.364 1.00 94.19 85 LYS A O 1
ATOM 709 N N . ASN A 1 86 ? 22.385 4.222 -26.418 1.00 92.12 86 ASN A N 1
ATOM 710 C CA . ASN A 1 86 ? 21.420 3.994 -27.490 1.00 92.12 86 ASN A CA 1
ATOM 711 C C . ASN A 1 86 ? 21.872 4.656 -28.801 1.00 92.12 86 ASN A C 1
ATOM 713 O O . ASN A 1 86 ? 21.814 4.008 -29.840 1.00 92.12 86 ASN A O 1
ATOM 717 N N . LYS A 1 87 ? 22.373 5.901 -28.762 1.00 93.56 87 LYS A N 1
ATOM 718 C CA . LYS A 1 87 ? 22.927 6.588 -29.944 1.00 93.56 87 LYS A CA 1
ATOM 719 C C . LYS A 1 87 ? 24.118 5.830 -30.538 1.00 93.56 87 LYS A C 1
ATOM 721 O O . LYS A 1 87 ? 24.150 5.603 -31.743 1.00 93.56 87 LYS A O 1
ATOM 726 N N . GLU A 1 88 ? 25.056 5.393 -29.699 1.00 94.38 88 GLU A N 1
ATOM 727 C CA . GLU A 1 88 ? 26.211 4.589 -30.123 1.00 94.38 88 GLU A CA 1
ATOM 728 C C . GLU A 1 88 ? 25.783 3.243 -30.727 1.00 94.38 88 GLU A C 1
ATOM 730 O O . GLU A 1 88 ? 26.303 2.835 -31.764 1.00 94.38 88 GLU A O 1
ATOM 735 N N . ALA A 1 89 ? 24.813 2.556 -30.116 1.00 92.25 89 ALA A N 1
ATOM 736 C CA . ALA A 1 89 ? 24.280 1.300 -30.638 1.00 92.25 89 ALA A CA 1
ATOM 737 C C . ALA A 1 89 ? 23.598 1.491 -32.000 1.00 92.25 89 ALA A C 1
ATOM 739 O O . ALA A 1 89 ? 23.829 0.699 -32.912 1.00 92.25 89 ALA A O 1
ATOM 740 N N . THR A 1 90 ? 22.809 2.555 -32.158 1.00 92.19 90 THR A N 1
ATOM 741 C CA . THR A 1 90 ? 22.197 2.922 -33.440 1.00 92.19 90 THR A CA 1
ATOM 742 C C . THR A 1 90 ? 23.265 3.208 -34.496 1.00 92.19 90 THR A C 1
ATOM 744 O O . THR A 1 90 ? 23.206 2.633 -35.580 1.00 92.19 90 THR A O 1
ATOM 747 N N . ALA A 1 91 ? 24.288 4.010 -34.178 1.00 92.69 91 ALA A N 1
ATOM 748 C CA . ALA A 1 91 ? 25.385 4.313 -35.102 1.00 92.69 91 ALA A CA 1
ATOM 749 C C . ALA A 1 91 ? 26.144 3.052 -35.557 1.00 92.69 91 ALA A C 1
ATOM 751 O O . ALA A 1 91 ? 26.444 2.908 -36.742 1.00 92.69 91 ALA A O 1
ATOM 752 N N . LYS A 1 92 ? 26.384 2.097 -34.648 1.00 93.81 92 LYS A N 1
ATOM 753 C CA . LYS A 1 92 ? 26.997 0.804 -34.994 1.00 93.81 92 LYS A CA 1
ATOM 754 C C . LYS A 1 92 ? 26.140 -0.015 -35.959 1.00 93.81 92 LYS A C 1
ATOM 756 O O . LYS A 1 92 ? 26.691 -0.643 -36.854 1.00 93.81 92 LYS A O 1
ATOM 761 N N . ILE A 1 93 ? 24.812 0.001 -35.812 1.00 92.56 93 ILE A N 1
ATOM 762 C CA . ILE A 1 93 ? 23.908 -0.688 -36.751 1.00 92.56 93 ILE A CA 1
ATOM 763 C C . ILE A 1 93 ? 23.992 -0.044 -38.142 1.00 92.56 93 ILE A C 1
ATOM 765 O O . ILE A 1 93 ? 24.071 -0.766 -39.134 1.00 92.56 93 ILE A O 1
ATOM 769 N N . TYR A 1 94 ? 24.038 1.290 -38.216 1.00 90.25 94 TYR A N 1
ATOM 770 C CA . TYR A 1 94 ? 24.236 2.009 -39.479 1.00 90.25 94 TYR A CA 1
ATOM 771 C C . TYR A 1 94 ? 25.553 1.632 -40.169 1.00 90.25 94 TYR A C 1
ATOM 773 O O . TYR A 1 94 ? 25.551 1.372 -41.371 1.00 90.25 94 TYR A O 1
ATOM 781 N N . GLN A 1 95 ? 26.661 1.578 -39.422 1.00 89.81 95 GLN A N 1
ATOM 782 C CA . GLN A 1 95 ? 27.966 1.169 -39.956 1.00 89.81 95 GLN A CA 1
ATOM 783 C C . GLN A 1 95 ? 27.932 -0.280 -40.457 1.00 89.81 95 GLN A C 1
ATOM 785 O O . GLN A 1 95 ? 28.184 -0.524 -41.632 1.00 89.81 95 GLN A O 1
ATOM 790 N N . GLN A 1 96 ? 27.481 -1.221 -39.621 1.00 90.06 96 GLN A N 1
ATOM 791 C CA . GLN A 1 96 ? 27.389 -2.641 -39.981 1.00 90.06 96 GLN A CA 1
ATOM 792 C C . GLN A 1 96 ? 26.535 -2.893 -41.231 1.00 90.06 96 GLN A C 1
ATOM 794 O O . GLN A 1 96 ? 26.874 -3.744 -42.055 1.00 90.06 96 GLN A O 1
ATOM 799 N N . TYR A 1 97 ? 25.422 -2.172 -41.389 1.00 89.00 97 TYR A N 1
ATOM 800 C CA . TYR A 1 97 ? 24.567 -2.320 -42.565 1.00 89.00 97 TYR A CA 1
ATOM 801 C C . TYR A 1 97 ? 25.248 -1.806 -43.843 1.00 89.00 97 TYR A C 1
ATOM 803 O O . TYR A 1 97 ? 25.186 -2.466 -44.881 1.00 89.00 97 TYR A O 1
ATOM 811 N N . ARG A 1 98 ? 25.930 -0.655 -43.773 1.00 86.19 98 ARG A N 1
ATOM 812 C CA . ARG A 1 98 ? 26.678 -0.097 -44.913 1.00 86.19 98 ARG A CA 1
ATOM 813 C C . ARG A 1 98 ? 27.840 -0.999 -45.328 1.00 86.19 98 ARG A C 1
ATOM 815 O O . ARG A 1 98 ? 27.989 -1.261 -46.519 1.00 86.19 98 ARG A O 1
ATOM 822 N N . ASP A 1 99 ? 28.588 -1.516 -44.357 1.00 87.19 99 ASP A N 1
ATOM 823 C CA . ASP A 1 99 ? 29.752 -2.375 -44.597 1.00 87.19 99 ASP A CA 1
ATOM 824 C C . ASP A 1 99 ? 29.356 -3.733 -45.206 1.00 87.19 99 ASP A C 1
ATOM 826 O O . ASP A 1 99 ? 30.083 -4.277 -46.031 1.00 87.19 99 ASP A O 1
ATOM 830 N N . SER A 1 100 ? 28.188 -4.274 -44.836 1.00 85.69 100 SER A N 1
ATOM 831 C CA . SER A 1 100 ? 27.722 -5.592 -45.304 1.00 85.69 100 SER A CA 1
ATOM 832 C C . SER A 1 100 ? 26.984 -5.576 -46.643 1.00 85.69 100 SER A C 1
ATOM 834 O O . SER A 1 100 ? 26.993 -6.581 -47.349 1.00 85.69 100 SER A O 1
ATOM 836 N N . THR A 1 101 ? 26.328 -4.469 -47.003 1.00 80.62 101 THR A N 1
ATOM 837 C CA . THR A 1 101 ? 25.481 -4.408 -48.210 1.00 80.62 101 THR A CA 1
ATOM 838 C C . THR A 1 101 ? 26.085 -3.587 -49.346 1.00 80.62 101 THR A C 1
ATOM 840 O O . THR A 1 101 ? 25.632 -3.705 -50.482 1.00 80.62 101 THR A O 1
ATOM 843 N N . GLY A 1 102 ? 27.076 -2.729 -49.068 1.00 75.56 102 GLY A N 1
ATOM 844 C CA . GLY A 1 102 ? 27.670 -1.829 -50.064 1.00 75.56 102 GLY A CA 1
ATOM 845 C C . GLY A 1 102 ? 26.697 -0.785 -50.639 1.00 75.56 102 GLY A C 1
ATOM 846 O O . GLY A 1 102 ? 27.048 -0.057 -51.570 1.00 75.56 102 GLY A O 1
ATOM 847 N N . VAL A 1 103 ? 25.472 -0.692 -50.103 1.00 79.88 103 VAL A N 1
ATOM 848 C CA . VAL A 1 103 ? 24.418 0.212 -50.579 1.00 79.88 103 VAL A CA 1
ATOM 849 C C . VAL A 1 103 ? 24.751 1.648 -50.172 1.00 79.88 103 VAL A C 1
ATOM 851 O O . VAL A 1 103 ? 24.841 1.969 -48.988 1.00 79.88 103 VAL A O 1
ATOM 854 N N . LYS A 1 104 ? 24.907 2.528 -51.168 1.00 75.38 104 LYS A N 1
ATOM 855 C CA . LYS A 1 104 ? 25.207 3.962 -50.978 1.00 75.38 104 LYS A CA 1
ATOM 856 C C . LYS A 1 104 ? 23.964 4.856 -50.930 1.00 75.38 104 LYS A C 1
ATOM 858 O O . LYS A 1 104 ? 24.067 6.012 -50.535 1.00 75.38 104 LYS A O 1
ATOM 863 N N . ASP A 1 105 ? 22.810 4.325 -51.328 1.00 85.56 105 ASP A N 1
ATOM 864 C CA . ASP A 1 105 ? 21.526 5.026 -51.289 1.00 85.56 105 ASP A CA 1
ATOM 865 C C . ASP A 1 105 ? 21.093 5.244 -49.831 1.00 85.56 105 ASP A C 1
ATOM 867 O O . ASP A 1 105 ? 20.781 4.295 -49.104 1.00 85.56 105 ASP A O 1
ATOM 871 N N . SER A 1 106 ? 21.105 6.506 -49.399 1.00 80.81 106 SER A N 1
ATOM 872 C CA . SER A 1 106 ? 20.830 6.901 -48.020 1.00 80.81 106 SER A CA 1
ATOM 873 C C . SER A 1 106 ? 19.415 6.541 -47.574 1.00 80.81 106 SER A C 1
ATOM 875 O O . SER A 1 106 ? 19.256 6.083 -46.443 1.00 80.81 106 SER A O 1
ATOM 877 N N . ALA A 1 107 ? 18.418 6.661 -48.454 1.00 85.31 107 ALA A N 1
ATOM 878 C CA . ALA A 1 107 ? 17.022 6.375 -48.126 1.00 85.31 107 ALA A CA 1
ATOM 879 C C . ALA A 1 107 ? 16.791 4.871 -47.907 1.00 85.31 107 ALA A C 1
ATOM 881 O O . ALA A 1 107 ? 16.079 4.461 -46.989 1.00 85.31 107 ALA A O 1
ATOM 882 N N . LYS A 1 108 ? 17.450 4.023 -48.707 1.00 84.62 108 LYS A N 1
ATOM 883 C CA . LYS A 1 108 ? 17.382 2.560 -48.539 1.00 84.62 108 LYS A CA 1
ATOM 884 C C . LYS A 1 108 ? 18.109 2.086 -47.284 1.00 84.62 108 LYS A C 1
ATOM 886 O O . LYS A 1 108 ? 17.639 1.157 -46.627 1.00 84.62 108 LYS A O 1
ATOM 891 N N . VAL A 1 109 ? 19.238 2.714 -46.945 1.00 86.44 109 VAL A N 1
ATOM 892 C CA . VAL A 1 109 ? 19.968 2.426 -45.700 1.00 86.44 109 VAL A CA 1
ATOM 893 C C . VAL A 1 109 ? 19.124 2.800 -44.483 1.00 86.44 109 VAL A C 1
ATOM 895 O O . VAL A 1 109 ? 19.023 2.000 -43.558 1.00 86.44 109 VAL A O 1
ATOM 898 N N . GLU A 1 110 ? 18.497 3.975 -44.489 1.00 88.62 110 GLU A N 1
ATOM 899 C CA . GLU A 1 110 ? 17.642 4.435 -43.391 1.00 88.62 110 GLU A CA 1
ATOM 900 C C . GLU A 1 110 ? 16.458 3.489 -43.164 1.00 88.62 110 GLU A C 1
ATOM 902 O O . GLU A 1 110 ? 16.327 2.933 -42.073 1.00 88.62 110 GLU A O 1
ATOM 907 N N . ALA A 1 111 ? 15.687 3.178 -44.212 1.00 89.44 111 ALA A N 1
ATOM 908 C CA . ALA A 1 111 ? 14.543 2.269 -44.109 1.00 89.44 111 ALA A CA 1
ATOM 909 C C . ALA A 1 111 ? 14.932 0.865 -43.595 1.00 89.44 111 ALA A C 1
ATOM 911 O O . ALA A 1 111 ? 14.218 0.259 -42.787 1.00 89.44 111 ALA A O 1
ATOM 912 N N . ALA A 1 112 ? 16.077 0.333 -44.034 1.00 89.62 112 ALA A N 1
ATOM 913 C CA . ALA A 1 112 ? 16.552 -0.975 -43.591 1.00 89.62 112 ALA A CA 1
ATOM 914 C C . ALA A 1 112 ? 17.051 -0.961 -42.137 1.00 89.62 112 ALA A C 1
ATOM 916 O O . ALA A 1 112 ? 16.748 -1.877 -41.366 1.00 89.62 112 ALA A O 1
ATOM 917 N N . VAL A 1 113 ? 17.780 0.082 -41.733 1.00 91.25 113 VAL A N 1
ATOM 918 C CA . VAL A 1 113 ? 18.271 0.232 -40.357 1.00 91.25 113 VAL A CA 1
ATOM 919 C C . VAL A 1 113 ? 17.117 0.474 -39.386 1.00 91.25 113 VAL A C 1
ATOM 921 O O . VAL A 1 113 ? 17.092 -0.144 -38.319 1.00 91.25 113 VAL A O 1
ATOM 924 N N . GLU A 1 114 ? 16.125 1.289 -39.751 1.00 92.12 114 GLU A N 1
ATOM 925 C CA . GLU A 1 114 ? 14.903 1.469 -38.959 1.00 92.12 114 GLU A CA 1
ATOM 926 C C . GLU A 1 114 ? 14.180 0.143 -38.725 1.00 92.12 114 GLU A C 1
ATOM 928 O O . GLU A 1 114 ? 13.796 -0.162 -37.590 1.00 92.12 114 GLU A O 1
ATOM 933 N N . LYS A 1 115 ? 14.060 -0.688 -39.768 1.00 92.88 115 LYS A N 1
ATOM 934 C CA . LYS A 1 115 ? 13.487 -2.031 -39.648 1.00 92.88 115 LYS A CA 1
ATOM 935 C C . LYS A 1 115 ? 14.281 -2.894 -38.662 1.00 92.88 115 LYS A C 1
ATOM 937 O O . LYS A 1 115 ? 13.689 -3.449 -37.739 1.00 92.88 115 LYS A O 1
ATOM 942 N N . ILE A 1 116 ? 15.612 -2.934 -38.774 1.00 92.00 116 ILE A N 1
ATOM 943 C CA . ILE A 1 116 ? 16.479 -3.684 -37.843 1.00 92.00 116 ILE A CA 1
ATOM 944 C C . ILE A 1 116 ? 16.304 -3.196 -36.399 1.00 92.00 116 ILE A C 1
ATOM 946 O O . ILE A 1 116 ? 16.239 -4.005 -35.468 1.00 92.00 116 ILE A O 1
ATOM 950 N N . ILE A 1 117 ? 16.242 -1.880 -36.184 1.00 92.81 117 ILE A N 1
ATOM 951 C CA . ILE A 1 117 ? 16.051 -1.293 -34.852 1.00 92.81 117 ILE A CA 1
ATOM 952 C C . ILE A 1 117 ? 14.682 -1.678 -34.294 1.00 92.81 117 ILE A C 1
ATOM 954 O O . ILE A 1 117 ? 14.598 -2.086 -33.133 1.00 92.81 117 ILE A O 1
ATOM 958 N N . LYS A 1 118 ? 13.627 -1.600 -35.110 1.00 93.31 118 LYS A N 1
ATOM 959 C CA . LYS A 1 118 ? 12.265 -1.986 -34.727 1.00 93.31 118 LYS A CA 1
ATOM 960 C C . LYS A 1 118 ? 12.187 -3.468 -34.360 1.00 93.31 118 LYS A C 1
ATOM 962 O O . LYS A 1 118 ? 11.638 -3.796 -33.307 1.00 93.31 118 LYS A O 1
ATOM 967 N N . ASP A 1 119 ? 12.803 -4.339 -35.153 1.00 92.94 119 ASP A N 1
ATOM 968 C CA . ASP A 1 119 ? 12.833 -5.783 -34.909 1.00 92.94 119 ASP A CA 1
ATOM 969 C C . ASP A 1 119 ? 13.608 -6.113 -33.624 1.00 92.94 119 ASP A C 1
ATOM 971 O O . ASP A 1 119 ? 13.124 -6.863 -32.770 1.00 92.94 119 ASP A O 1
ATOM 975 N N . LYS A 1 120 ? 14.773 -5.484 -33.408 1.00 92.44 120 LYS A N 1
ATOM 976 C CA . LYS A 1 120 ? 15.542 -5.622 -32.157 1.00 92.44 120 LYS A CA 1
ATOM 977 C C . LYS A 1 120 ? 14.767 -5.101 -30.946 1.00 92.44 120 LYS A C 1
ATOM 979 O O . LYS A 1 120 ? 14.790 -5.737 -29.889 1.00 92.44 120 LYS A O 1
ATOM 984 N N . ALA A 1 121 ? 14.084 -3.964 -31.078 1.00 90.75 121 ALA A N 1
ATOM 985 C CA . ALA A 1 121 ? 13.263 -3.392 -30.017 1.00 90.75 121 ALA A CA 1
ATOM 986 C C . ALA A 1 121 ? 12.082 -4.308 -29.671 1.00 90.75 121 ALA A C 1
ATOM 988 O O . ALA A 1 121 ? 11.828 -4.543 -28.489 1.00 90.75 121 ALA A O 1
ATOM 989 N N . HIS A 1 122 ? 11.418 -4.885 -30.675 1.00 92.38 122 HIS A N 1
ATOM 990 C CA . HIS A 1 122 ? 10.343 -5.853 -30.478 1.00 92.38 122 HIS A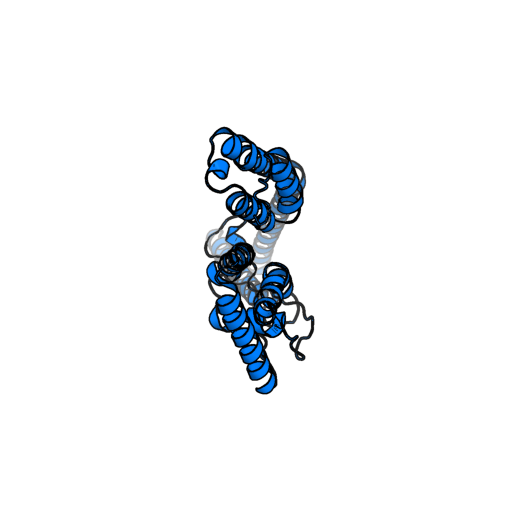 CA 1
ATOM 991 C C . HIS A 1 122 ? 10.850 -7.142 -29.816 1.00 92.38 122 HIS A C 1
ATOM 993 O O . HIS A 1 122 ? 10.290 -7.579 -28.812 1.00 92.38 122 HIS A O 1
ATOM 999 N N . ALA A 1 123 ? 11.957 -7.714 -30.295 1.00 92.50 123 ALA A N 1
ATOM 1000 C CA . ALA A 1 123 ? 12.551 -8.912 -29.699 1.00 92.50 123 ALA A CA 1
ATOM 1001 C C . ALA A 1 123 ? 12.969 -8.686 -28.236 1.00 92.50 123 ALA A C 1
ATOM 1003 O O . ALA A 1 123 ? 12.767 -9.557 -27.383 1.00 92.50 123 ALA A O 1
ATOM 1004 N N . LYS A 1 124 ? 13.522 -7.506 -27.923 1.00 90.69 124 LYS A N 1
ATOM 1005 C CA . LYS A 1 124 ? 13.819 -7.108 -26.545 1.00 90.69 124 LYS A CA 1
ATOM 1006 C C . LYS A 1 124 ? 12.543 -6.961 -25.720 1.00 90.69 124 LYS A C 1
ATOM 1008 O O . LYS A 1 124 ? 12.476 -7.525 -24.637 1.00 90.69 124 LYS A O 1
ATOM 1013 N N . TYR A 1 125 ? 11.528 -6.270 -26.237 1.00 89.06 125 TYR A N 1
ATOM 1014 C CA . TYR A 1 125 ? 10.232 -6.121 -25.575 1.00 89.06 125 TYR A CA 1
ATOM 1015 C C . TYR A 1 125 ? 9.632 -7.484 -25.217 1.00 89.06 125 TYR A C 1
ATOM 1017 O O . TYR A 1 125 ? 9.295 -7.709 -24.058 1.00 89.06 125 TYR A O 1
ATOM 1025 N N . VAL A 1 126 ? 9.574 -8.421 -26.169 1.00 89.81 126 VAL A N 1
ATOM 1026 C CA . VAL A 1 126 ? 9.054 -9.779 -25.946 1.00 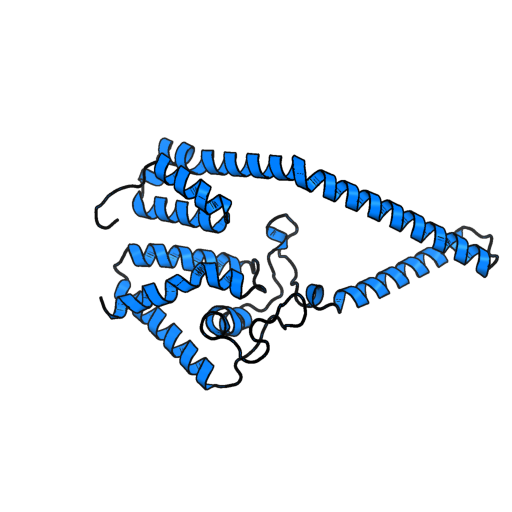89.81 126 VAL A CA 1
ATOM 1027 C C . VAL A 1 126 ? 9.865 -10.515 -24.881 1.00 89.81 126 VAL A C 1
ATOM 1029 O O . VAL A 1 126 ? 9.290 -11.162 -24.008 1.00 89.81 126 VAL A O 1
ATOM 1032 N N . ARG A 1 127 ? 11.198 -10.414 -24.923 1.00 90.56 127 ARG A N 1
ATOM 1033 C CA . ARG A 1 127 ? 12.077 -11.029 -23.919 1.00 90.56 127 ARG A CA 1
ATOM 1034 C C . ARG A 1 127 ? 11.843 -10.445 -22.531 1.00 90.56 127 ARG A C 1
ATOM 1036 O O . ARG A 1 127 ? 11.705 -11.208 -21.582 1.00 90.56 127 ARG A O 1
ATOM 1043 N N . ASP A 1 128 ? 11.776 -9.123 -22.429 1.00 88.69 128 ASP A N 1
ATO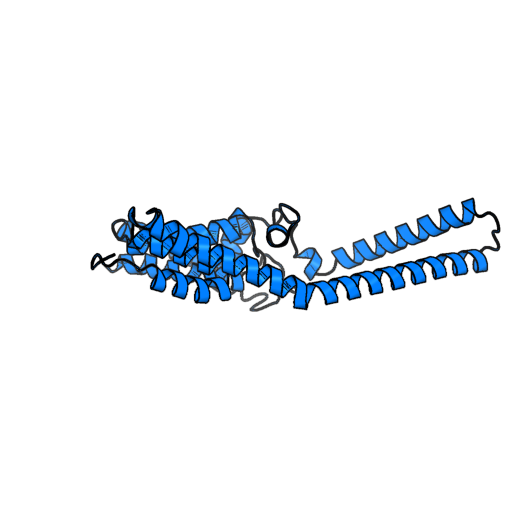M 1044 C CA . ASP A 1 128 ? 11.584 -8.413 -21.170 1.00 88.69 128 ASP A CA 1
ATOM 1045 C C . ASP A 1 128 ? 10.190 -8.712 -20.595 1.00 88.69 128 ASP A C 1
ATOM 1047 O O . ASP A 1 128 ? 10.073 -8.943 -19.398 1.00 88.69 128 ASP A O 1
ATOM 1051 N N . HIS A 1 129 ? 9.141 -8.809 -21.419 1.00 85.50 129 HIS A N 1
ATOM 1052 C CA . HIS A 1 129 ? 7.779 -9.138 -20.961 1.00 85.50 129 HIS A CA 1
ATOM 1053 C C . HIS A 1 129 ? 7.621 -10.588 -20.490 1.00 85.50 129 HIS A C 1
ATOM 1055 O O . HIS A 1 129 ? 6.693 -10.891 -19.745 1.00 85.50 129 HIS A O 1
ATOM 1061 N N . LYS A 1 130 ? 8.522 -11.491 -20.896 1.00 87.31 130 LYS A N 1
ATOM 1062 C CA . LYS A 1 130 ? 8.569 -12.866 -20.377 1.00 87.31 130 LYS A CA 1
ATOM 1063 C C . LYS A 1 130 ? 9.216 -12.954 -18.994 1.00 87.31 130 LYS A C 1
ATOM 1065 O O . LYS A 1 130 ? 9.014 -13.953 -18.309 1.00 87.31 130 LYS A O 1
ATOM 1070 N N . GLN A 1 131 ? 9.994 -11.948 -18.596 1.00 88.44 131 GLN A N 1
ATOM 1071 C CA . GLN A 1 131 ? 10.658 -11.933 -17.296 1.00 88.44 131 GLN A CA 1
ATOM 1072 C C . GLN A 1 131 ? 9.633 -11.836 -16.169 1.00 88.44 131 GLN A C 1
ATOM 1074 O O . GLN A 1 131 ? 8.665 -11.082 -16.270 1.00 88.44 131 GLN A O 1
ATOM 1079 N N . ILE A 1 132 ? 9.860 -12.582 -15.089 1.00 85.75 132 ILE A N 1
ATOM 1080 C CA . ILE A 1 132 ? 8.868 -12.778 -14.024 1.00 85.75 132 ILE A CA 1
ATOM 1081 C C . ILE A 1 132 ? 8.488 -11.454 -13.355 1.00 85.75 132 ILE A C 1
ATOM 1083 O O . ILE A 1 132 ? 7.299 -11.180 -13.220 1.00 85.75 132 ILE A O 1
ATOM 1087 N N . TRP A 1 133 ? 9.455 -10.580 -13.059 1.00 84.00 133 TRP A N 1
ATOM 1088 C CA . TRP A 1 133 ? 9.172 -9.266 -12.472 1.00 84.00 133 TRP A CA 1
ATOM 1089 C C . TRP A 1 133 ? 8.252 -8.406 -13.353 1.00 84.00 133 TRP A C 1
ATOM 1091 O O . TRP A 1 133 ? 7.361 -7.744 -12.840 1.00 84.00 133 TRP A O 1
ATOM 1101 N N . ASN A 1 134 ? 8.406 -8.445 -14.680 1.00 86.00 134 ASN A N 1
ATOM 1102 C CA . ASN A 1 134 ? 7.545 -7.703 -15.607 1.00 86.00 134 ASN A CA 1
ATOM 1103 C C . ASN A 1 134 ? 6.195 -8.395 -15.812 1.00 86.00 134 ASN A C 1
ATOM 1105 O O . ASN A 1 134 ? 5.176 -7.722 -15.928 1.00 86.00 134 ASN A O 1
ATOM 1109 N N . LYS A 1 135 ? 6.180 -9.730 -15.848 1.00 86.56 135 LYS A N 1
ATOM 1110 C CA . LYS A 1 135 ? 4.957 -10.528 -15.989 1.00 86.56 135 LYS A CA 1
ATOM 1111 C C . LYS A 1 135 ? 4.028 -10.357 -14.785 1.00 86.56 135 LYS A C 1
ATOM 1113 O O . LYS A 1 135 ? 2.815 -10.303 -14.962 1.00 86.56 135 LYS A O 1
ATOM 1118 N N . ASN A 1 136 ? 4.602 -10.283 -13.588 1.00 88.88 136 ASN A N 1
ATOM 1119 C CA . ASN A 1 136 ? 3.874 -10.122 -12.333 1.00 88.88 136 ASN A CA 1
ATOM 1120 C C . ASN A 1 136 ? 3.550 -8.656 -12.019 1.00 88.88 136 ASN A C 1
ATOM 1122 O O . ASN A 1 136 ? 2.729 -8.391 -11.148 1.00 88.88 136 ASN A O 1
ATOM 1126 N N . THR A 1 137 ? 4.161 -7.700 -12.723 1.00 86.88 137 THR A N 1
ATOM 1127 C CA . THR A 1 137 ? 3.822 -6.283 -12.578 1.00 86.88 137 THR A CA 1
ATOM 1128 C C . THR A 1 137 ? 2.554 -5.983 -13.367 1.00 86.88 137 THR A C 1
ATOM 1130 O O . THR A 1 137 ? 2.545 -6.034 -14.599 1.00 86.88 137 THR A O 1
ATOM 1133 N N . GLY A 1 138 ? 1.474 -5.643 -12.669 1.00 86.62 138 GLY A N 1
ATOM 1134 C CA . GLY A 1 138 ? 0.258 -5.203 -13.334 1.00 86.62 138 GLY A CA 1
ATOM 1135 C C . GLY A 1 138 ? 0.344 -3.788 -13.904 1.00 86.62 138 GLY A C 1
ATOM 1136 O O . GLY A 1 138 ? 1.327 -3.061 -13.749 1.00 86.62 138 GLY A O 1
ATOM 1137 N N . LYS A 1 139 ? -0.702 -3.389 -14.630 1.00 92.31 139 LYS A N 1
ATOM 1138 C CA . LYS A 1 139 ? -0.749 -2.085 -15.302 1.00 92.31 139 LYS A CA 1
ATOM 1139 C C . LYS A 1 139 ? -1.291 -1.020 -14.349 1.00 92.31 139 LYS A C 1
ATOM 1141 O O . LYS A 1 139 ? -2.407 -1.198 -13.856 1.00 92.31 139 LYS A O 1
ATOM 1146 N N . PRO A 1 140 ? -0.605 0.118 -14.171 1.00 94.44 140 PRO A N 1
ATOM 1147 C CA . PRO A 1 140 ? -1.117 1.181 -13.323 1.00 94.44 140 PRO A CA 1
ATOM 1148 C C . PRO A 1 140 ? -2.377 1.829 -13.895 1.00 94.44 140 PRO A C 1
ATOM 1150 O O . PRO A 1 140 ? -2.610 1.846 -15.111 1.00 94.44 140 PRO A O 1
ATOM 1153 N N . ILE A 1 141 ? -3.203 2.368 -12.996 1.00 92.56 141 ILE A N 1
ATOM 1154 C CA . ILE A 1 141 ? -4.423 3.113 -13.332 1.00 92.56 141 ILE A CA 1
ATOM 1155 C C . ILE A 1 141 ? -4.056 4.390 -14.093 1.00 92.56 141 ILE A C 1
ATOM 1157 O O . ILE A 1 141 ? -4.659 4.691 -15.123 1.00 92.56 141 ILE A O 1
ATOM 1161 N N . ALA A 1 142 ? -3.030 5.098 -13.621 1.00 91.62 142 ALA A N 1
ATOM 1162 C CA . ALA A 1 142 ? -2.492 6.298 -14.246 1.00 91.62 142 ALA A CA 1
ATOM 1163 C C . ALA A 1 142 ? -0.967 6.348 -14.090 1.00 91.62 142 ALA A C 1
ATOM 1165 O O . ALA A 1 142 ? -0.397 5.683 -13.228 1.00 91.62 142 ALA A O 1
ATOM 1166 N N . LYS A 1 143 ? -0.299 7.156 -14.917 1.00 88.69 143 LYS A N 1
ATOM 1167 C CA . LYS A 1 143 ? 1.133 7.427 -14.754 1.00 88.69 143 LYS A CA 1
ATOM 1168 C C . LYS A 1 143 ? 1.336 8.508 -13.697 1.00 88.69 143 LYS A C 1
ATOM 1170 O O . LYS A 1 143 ? 0.653 9.527 -13.724 1.00 88.69 143 LYS A O 1
ATOM 1175 N N . GLY A 1 144 ? 2.291 8.300 -12.803 1.00 85.75 144 GLY A N 1
ATOM 1176 C CA . GLY A 1 144 ? 2.655 9.263 -11.762 1.00 85.75 144 GLY A CA 1
ATOM 1177 C C . GLY A 1 144 ? 3.365 8.579 -10.602 1.00 85.75 144 GLY A C 1
ATOM 1178 O O . GLY A 1 144 ? 3.341 7.357 -10.518 1.00 85.75 144 GLY A O 1
ATOM 1179 N N . GLU A 1 145 ? 3.975 9.351 -9.705 1.00 83.75 145 GLU A N 1
ATOM 1180 C CA . GLU A 1 145 ? 4.823 8.830 -8.616 1.00 83.75 145 GLU A CA 1
ATOM 1181 C C . GLU A 1 145 ? 4.130 7.709 -7.823 1.00 83.75 145 GLU A C 1
ATOM 1183 O O . GLU A 1 145 ? 4.576 6.565 -7.859 1.00 83.75 145 GLU A O 1
ATOM 1188 N N . PHE A 1 146 ? 2.987 8.003 -7.195 1.00 85.50 146 PHE A N 1
ATOM 1189 C CA . PHE A 1 146 ? 2.195 7.005 -6.466 1.00 85.50 146 PHE A CA 1
ATOM 1190 C C . PHE A 1 146 ? 1.309 6.158 -7.380 1.00 85.50 146 PHE A C 1
ATOM 1192 O O . PHE A 1 146 ? 1.093 4.979 -7.119 1.00 85.50 146 PHE A O 1
ATOM 1199 N N . MET A 1 147 ? 0.811 6.733 -8.476 1.00 90.69 147 MET A N 1
ATOM 1200 C CA . MET A 1 147 ? -0.113 6.030 -9.367 1.00 90.69 147 MET A CA 1
ATOM 1201 C C . MET A 1 147 ? 0.549 4.859 -10.101 1.00 90.69 147 MET A C 1
ATOM 1203 O O . MET A 1 147 ? -0.131 3.881 -10.397 1.00 90.69 147 MET A O 1
ATOM 1207 N N . ASN A 1 148 ? 1.868 4.891 -10.307 1.00 91.12 148 ASN A N 1
ATOM 1208 C CA . ASN A 1 148 ? 2.625 3.776 -10.882 1.00 91.12 148 ASN A CA 1
ATOM 1209 C C . ASN A 1 148 ? 2.589 2.500 -10.020 1.00 91.12 148 ASN A C 1
ATOM 1211 O O . ASN A 1 148 ? 2.841 1.424 -10.549 1.00 91.12 148 ASN A O 1
ATOM 1215 N N . TRP A 1 149 ? 2.270 2.614 -8.727 1.00 89.38 149 TRP A N 1
ATOM 1216 C CA . TRP A 1 149 ? 2.152 1.480 -7.803 1.00 89.38 149 TRP A CA 1
ATOM 1217 C C . TRP A 1 149 ? 0.752 0.866 -7.768 1.00 89.38 149 TRP A C 1
ATOM 1219 O O . TRP A 1 149 ? 0.553 -0.162 -7.124 1.00 89.38 149 TRP A O 1
ATOM 1229 N N . THR A 1 150 ? -0.223 1.502 -8.422 1.00 94.62 150 THR A N 1
ATOM 1230 C CA . THR A 1 150 ? -1.564 0.935 -8.599 1.00 94.62 150 THR A CA 1
ATOM 1231 C C . THR A 1 150 ? -1.542 -0.173 -9.644 1.00 94.62 150 THR A C 1
ATOM 1233 O O . THR A 1 150 ? -0.639 -0.245 -10.475 1.00 94.62 150 THR A O 1
ATOM 1236 N N . ASP A 1 151 ? -2.562 -1.021 -9.638 1.00 94.12 151 ASP A N 1
ATOM 1237 C CA . ASP A 1 151 ? -2.657 -2.151 -10.556 1.00 94.12 151 ASP A CA 1
ATOM 1238 C C . ASP A 1 151 ? -4.119 -2.352 -10.929 1.00 94.12 151 ASP A C 1
ATOM 1240 O O . ASP A 1 151 ? -4.924 -2.690 -10.071 1.00 94.12 151 ASP A O 1
ATOM 1244 N N . LYS A 1 152 ? -4.493 -2.154 -12.193 1.00 94.88 152 LYS A N 1
ATOM 1245 C CA . LYS A 1 152 ? -5.873 -2.355 -12.673 1.00 94.88 152 LYS A CA 1
ATOM 1246 C C . LYS A 1 152 ? -6.129 -3.734 -13.282 1.00 94.88 152 LYS A C 1
ATOM 1248 O O . LYS A 1 152 ? -7.239 -4.002 -13.729 1.00 94.88 152 LYS A O 1
ATOM 1253 N N . THR A 1 153 ? -5.097 -4.561 -13.392 1.00 94.00 153 THR A N 1
ATOM 1254 C CA . THR A 1 153 ? -5.124 -5.823 -14.146 1.00 94.00 153 THR A CA 1
ATOM 1255 C C . THR A 1 153 ? -5.192 -7.052 -13.255 1.00 94.00 153 THR A C 1
ATOM 1257 O O . THR A 1 153 ? -5.802 -8.042 -13.652 1.00 94.00 153 THR A O 1
ATOM 1260 N N . THR A 1 154 ? -4.604 -6.997 -12.061 1.00 93.81 154 THR A N 1
ATOM 1261 C CA . THR A 1 154 ? -4.638 -8.110 -11.109 1.00 93.81 154 THR A CA 1
ATOM 1262 C C . THR A 1 154 ? -6.042 -8.279 -10.528 1.00 93.81 154 THR A C 1
ATOM 1264 O O . THR A 1 154 ? -6.665 -7.316 -10.067 1.00 93.81 154 THR A O 1
ATOM 1267 N N . SER A 1 155 ? -6.554 -9.513 -10.578 1.00 95.38 155 SER A N 1
ATOM 1268 C CA . SER A 1 155 ? -7.931 -9.840 -10.197 1.00 95.38 155 SER A CA 1
ATOM 1269 C C . SER A 1 155 ? -8.190 -9.591 -8.714 1.00 95.38 155 SER A C 1
ATOM 1271 O O . SER A 1 155 ? -7.569 -10.210 -7.855 1.00 95.38 155 SER A O 1
ATOM 1273 N N . ARG A 1 156 ? -9.172 -8.733 -8.409 1.00 95.62 156 ARG A N 1
ATOM 1274 C CA . ARG A 1 156 ? -9.520 -8.379 -7.025 1.00 95.62 156 ARG A CA 1
ATOM 1275 C C . ARG A 1 156 ? -10.079 -9.539 -6.232 1.00 95.62 156 ARG A C 1
ATOM 1277 O O . ARG A 1 156 ? -9.725 -9.683 -5.072 1.00 95.62 156 ARG A O 1
ATOM 1284 N N . SER A 1 157 ? -10.930 -10.358 -6.843 1.00 95.94 157 SER A N 1
ATOM 1285 C CA . SER A 1 157 ? -11.542 -11.494 -6.153 1.00 95.94 157 SER A CA 1
ATOM 1286 C C . SER A 1 157 ? -10.506 -12.559 -5.809 1.00 95.94 157 SER A C 1
ATOM 1288 O O . SER A 1 157 ? -10.503 -13.064 -4.693 1.00 95.94 157 SER A O 1
ATOM 1290 N N . GLN A 1 158 ? -9.587 -12.849 -6.737 1.00 96.75 158 GLN A N 1
ATOM 1291 C CA . GLN A 1 158 ? -8.506 -13.801 -6.488 1.00 96.75 158 GLN A CA 1
ATOM 1292 C C . GLN A 1 158 ? -7.534 -13.268 -5.444 1.00 96.75 158 GLN A C 1
ATOM 1294 O O . GLN A 1 158 ? -7.187 -14.002 -4.533 1.00 96.75 158 GLN A O 1
ATOM 1299 N N . THR A 1 159 ? -7.140 -11.993 -5.518 1.00 96.56 159 THR A N 1
ATOM 1300 C CA . THR A 1 159 ? -6.315 -11.399 -4.461 1.00 96.56 159 THR A CA 1
ATOM 1301 C C . THR A 1 159 ? -7.036 -11.425 -3.119 1.00 96.56 159 THR A C 1
ATOM 1303 O O . THR A 1 159 ? -6.400 -11.709 -2.115 1.00 96.56 159 THR A O 1
ATOM 1306 N N . LEU A 1 160 ? -8.338 -11.137 -3.072 1.00 96.50 160 LEU A N 1
ATOM 1307 C CA . LEU A 1 160 ? -9.078 -11.096 -1.814 1.00 96.50 160 LEU A CA 1
ATOM 1308 C C . LEU A 1 160 ? -9.071 -12.459 -1.111 1.00 96.50 160 LEU A C 1
ATOM 1310 O O . LEU A 1 160 ? -8.789 -12.516 0.081 1.00 96.50 160 LEU A O 1
ATOM 1314 N N . VAL A 1 161 ? -9.349 -13.529 -1.859 1.00 96.88 161 VAL A N 1
ATOM 1315 C CA . VAL A 1 161 ? -9.380 -14.898 -1.329 1.00 96.88 161 VAL A CA 1
ATOM 1316 C C . VAL A 1 161 ? -7.967 -15.407 -1.082 1.00 96.88 161 VAL A C 1
ATOM 1318 O O . VAL A 1 161 ? -7.612 -15.715 0.039 1.00 96.88 161 VAL A O 1
ATOM 1321 N N . GLU A 1 162 ? -7.121 -15.437 -2.106 1.00 96.44 162 GLU A N 1
ATOM 1322 C CA . GLU A 1 162 ? -5.853 -16.164 -2.035 1.00 96.44 162 GLU A CA 1
ATOM 1323 C C . GLU A 1 162 ? -4.754 -15.366 -1.314 1.00 96.44 162 GLU A C 1
ATOM 1325 O O . GLU A 1 162 ? -3.903 -15.944 -0.648 1.00 96.44 162 GLU A O 1
ATOM 1330 N N . ASN A 1 163 ? -4.763 -14.032 -1.399 1.00 95.50 163 ASN A N 1
ATOM 1331 C CA . ASN A 1 163 ? -3.711 -13.205 -0.800 1.00 95.50 163 ASN A CA 1
ATOM 1332 C C . ASN A 1 163 ? -4.198 -12.533 0.490 1.00 95.50 163 ASN A C 1
ATOM 1334 O O . ASN A 1 163 ? -3.633 -12.787 1.542 1.00 95.50 163 ASN A O 1
ATOM 1338 N N . PHE A 1 164 ? -5.228 -11.684 0.414 1.00 95.94 164 PHE A N 1
ATOM 1339 C CA . PHE A 1 164 ? -5.679 -10.808 1.503 1.00 95.94 164 PHE A CA 1
ATOM 1340 C C . PHE A 1 164 ? -6.286 -11.567 2.688 1.00 95.94 164 PHE A C 1
ATOM 1342 O O . PHE A 1 164 ? -6.043 -11.209 3.830 1.00 95.94 164 PHE A O 1
ATOM 1349 N N . PHE A 1 165 ? -7.076 -12.612 2.470 1.00 95.94 165 PHE A N 1
ATOM 1350 C CA . PHE A 1 165 ? -7.470 -13.490 3.573 1.00 95.94 165 PHE A CA 1
ATOM 1351 C C . PHE A 1 165 ? -6.602 -14.737 3.614 1.00 95.94 165 PHE A C 1
ATOM 1353 O O . PHE A 1 165 ? -6.084 -15.046 4.679 1.00 95.94 165 PHE A O 1
ATOM 1360 N N . GLY A 1 166 ? -6.356 -15.378 2.477 1.00 95.38 166 GLY A N 1
ATOM 1361 C CA . GLY A 1 166 ? -5.607 -16.622 2.396 1.00 95.38 166 GLY A CA 1
ATOM 1362 C C . GLY A 1 166 ? -4.193 -16.526 2.968 1.00 95.38 166 GLY A C 1
ATOM 1363 O O . GLY A 1 166 ? -3.958 -16.728 4.164 1.00 95.38 166 GLY A O 1
ATOM 1364 N N . GLU A 1 167 ? -3.209 -16.238 2.120 1.00 94.75 167 GLU A N 1
ATOM 1365 C CA . GLU A 1 167 ? -1.800 -16.287 2.521 1.00 94.75 167 GLU A CA 1
ATOM 1366 C C . GLU A 1 167 ? -1.464 -15.401 3.722 1.00 94.75 167 GLU A C 1
ATOM 1368 O O . GLU A 1 167 ? -0.613 -15.751 4.543 1.00 94.75 167 GLU A O 1
ATOM 1373 N N . SER A 1 168 ? -2.142 -14.260 3.831 1.00 94.50 168 SER A N 1
ATOM 1374 C CA . SER A 1 168 ? -2.010 -13.349 4.956 1.00 94.50 168 SER A CA 1
ATOM 1375 C C . SER A 1 168 ? -2.349 -14.004 6.306 1.00 94.50 168 SER A C 1
ATOM 1377 O O . SER A 1 168 ? -1.698 -13.680 7.300 1.00 94.50 168 SER A O 1
ATOM 1379 N N . ILE A 1 169 ? -3.334 -14.912 6.364 1.00 94.75 169 ILE A N 1
ATOM 1380 C CA . ILE A 1 169 ? -3.713 -15.643 7.588 1.00 94.75 169 ILE A CA 1
ATOM 1381 C C . ILE A 1 169 ? -2.923 -16.951 7.711 1.00 94.75 169 ILE A C 1
ATOM 1383 O O . ILE A 1 169 ? -2.386 -17.252 8.779 1.00 94.75 169 ILE A O 1
ATOM 1387 N N . MET A 1 170 ? -2.869 -17.747 6.640 1.00 94.94 170 MET A N 1
ATOM 1388 C CA . MET A 1 170 ? -2.165 -19.031 6.611 1.00 94.94 170 MET A CA 1
ATOM 1389 C C . MET A 1 170 ? -1.272 -19.107 5.384 1.00 94.94 170 MET A C 1
ATOM 1391 O O . MET A 1 170 ? -1.759 -19.074 4.256 1.00 94.94 170 MET A O 1
ATOM 1395 N N . LEU A 1 171 ? 0.027 -19.298 5.609 1.00 92.94 171 LEU A N 1
ATOM 1396 C CA . LEU A 1 171 ? 1.013 -19.369 4.537 1.00 92.94 171 LEU A CA 1
ATOM 1397 C C . LEU A 1 171 ? 0.715 -20.506 3.553 1.00 92.94 171 LEU A C 1
ATOM 1399 O O . LEU A 1 171 ? 0.423 -21.642 3.938 1.00 92.94 171 LEU A O 1
ATOM 1403 N N . HIS A 1 172 ? 0.885 -20.215 2.267 1.00 90.75 172 HIS A N 1
ATOM 1404 C CA . HIS A 1 172 ? 0.857 -21.234 1.230 1.00 90.75 172 HIS A CA 1
ATOM 1405 C C . HIS A 1 172 ? 2.112 -22.107 1.296 1.00 90.75 172 HIS A C 1
ATOM 1407 O O . HIS A 1 172 ? 3.234 -21.615 1.214 1.00 90.75 172 HIS A O 1
ATOM 1413 N N . GLN A 1 173 ? 1.928 -23.426 1.405 1.00 87.50 173 GLN A N 1
ATOM 1414 C CA . GLN A 1 173 ? 3.048 -24.376 1.425 1.00 87.50 173 GLN A CA 1
ATOM 1415 C C . GLN A 1 173 ? 3.800 -24.407 0.085 1.00 87.50 173 GLN A C 1
ATOM 1417 O O . GLN A 1 173 ? 5.023 -24.508 0.044 1.00 87.50 173 GLN A O 1
ATOM 1422 N N . GLN A 1 174 ? 3.069 -24.289 -1.027 1.00 86.50 174 GLN A N 1
ATOM 1423 C CA . GLN A 1 174 ? 3.669 -24.097 -2.345 1.00 86.50 174 GLN A CA 1
ATOM 1424 C C . GLN A 1 174 ? 4.134 -22.646 -2.481 1.00 86.50 174 GLN A C 1
ATOM 1426 O O . GLN A 1 174 ? 3.339 -21.728 -2.322 1.00 86.50 174 GLN A O 1
ATOM 1431 N N . ASN A 1 175 ? 5.402 -22.437 -2.846 1.00 87.50 175 ASN A N 1
ATOM 1432 C CA . ASN A 1 175 ? 6.018 -21.105 -2.951 1.00 87.50 175 ASN A CA 1
ATOM 1433 C C . ASN A 1 175 ? 6.074 -20.336 -1.619 1.00 87.50 175 ASN A C 1
ATOM 1435 O O . ASN A 1 175 ? 5.965 -19.105 -1.608 1.00 87.50 175 ASN A O 1
ATOM 1439 N N . LEU A 1 176 ? 6.252 -21.071 -0.517 1.00 89.00 176 LEU A N 1
ATOM 1440 C CA . LEU A 1 176 ? 6.431 -20.528 0.825 1.00 89.00 176 LEU A CA 1
ATOM 1441 C C . LEU A 1 176 ? 7.547 -19.474 0.836 1.00 89.00 176 LEU A C 1
ATOM 1443 O O . LEU A 1 176 ? 8.683 -19.780 0.474 1.00 89.00 176 LEU A O 1
ATOM 1447 N N . LEU A 1 177 ? 7.213 -18.244 1.242 1.00 86.25 177 LEU A N 1
ATOM 1448 C CA . LEU A 1 177 ? 8.134 -17.098 1.293 1.00 86.25 177 LEU A CA 1
ATOM 1449 C C . LEU A 1 177 ? 8.847 -16.799 -0.041 1.00 86.25 177 LEU A C 1
ATOM 1451 O O . LEU A 1 177 ? 9.905 -16.170 -0.062 1.00 86.25 177 LEU A O 1
ATOM 1455 N N . GLY A 1 178 ? 8.291 -17.263 -1.163 1.00 86.31 178 GLY A N 1
ATOM 1456 C CA . GLY A 1 178 ? 8.839 -16.976 -2.481 1.00 86.31 178 GLY A CA 1
ATOM 1457 C C . GLY A 1 178 ? 8.694 -15.496 -2.844 1.00 86.31 178 GLY A C 1
ATOM 1458 O O . GLY A 1 178 ? 7.777 -14.809 -2.397 1.00 86.31 178 GLY A O 1
ATOM 1459 N N . ASP A 1 179 ? 9.584 -15.017 -3.706 1.00 87.25 179 ASP A N 1
ATOM 1460 C CA . ASP A 1 179 ? 9.625 -13.621 -4.140 1.00 87.25 179 ASP A CA 1
ATOM 1461 C C . ASP A 1 179 ? 8.902 -13.467 -5.489 1.00 87.25 179 ASP A C 1
ATOM 1463 O O . ASP A 1 179 ? 9.269 -14.099 -6.493 1.00 87.25 179 ASP A O 1
ATOM 1467 N N . VAL A 1 180 ? 7.864 -12.623 -5.516 1.00 88.56 180 VAL A N 1
ATOM 1468 C CA . VAL A 1 180 ? 7.062 -12.327 -6.717 1.00 88.56 180 VAL A CA 1
ATOM 1469 C C . VAL A 1 180 ? 7.875 -11.637 -7.811 1.00 88.56 180 VAL A C 1
ATOM 1471 O O . VAL A 1 180 ? 7.498 -11.693 -8.979 1.00 88.56 180 VAL A O 1
ATOM 1474 N N . LEU A 1 181 ? 9.024 -11.047 -7.490 1.00 87.50 181 LEU A N 1
ATOM 1475 C CA . LEU A 1 181 ? 9.925 -10.464 -8.484 1.00 87.50 181 LEU A CA 1
ATOM 1476 C C . LEU A 1 181 ? 10.876 -11.494 -9.103 1.00 87.50 181 LEU A C 1
ATOM 1478 O O . LEU A 1 181 ? 11.528 -11.198 -10.109 1.00 87.50 181 LEU A O 1
ATOM 1482 N N . ARG A 1 182 ? 10.966 -12.705 -8.539 1.00 86.56 182 ARG A N 1
ATOM 1483 C CA . ARG A 1 182 ? 11.945 -13.716 -8.961 1.00 86.56 182 ARG A CA 1
ATOM 1484 C C . ARG A 1 182 ? 11.309 -14.940 -9.583 1.00 86.56 182 ARG A C 1
ATOM 1486 O O . ARG A 1 182 ? 11.573 -15.222 -10.744 1.00 86.56 182 ARG A O 1
ATOM 1493 N N . ASN A 1 183 ? 10.532 -15.691 -8.813 1.00 83.62 183 ASN A N 1
ATOM 1494 C CA . ASN A 1 183 ? 10.113 -17.044 -9.190 1.00 83.62 183 ASN A CA 1
ATOM 1495 C C . ASN A 1 183 ? 8.679 -17.394 -8.784 1.00 83.62 183 ASN A C 1
ATOM 1497 O O . ASN A 1 183 ? 8.191 -18.458 -9.162 1.00 83.62 183 ASN A O 1
ATOM 1501 N N . ARG A 1 184 ? 7.998 -16.520 -8.041 1.00 87.12 184 ARG A N 1
ATOM 1502 C CA . ARG A 1 184 ? 6.690 -16.816 -7.464 1.00 87.12 184 ARG A CA 1
ATOM 1503 C C . ARG A 1 184 ? 5.541 -16.227 -8.296 1.00 87.12 184 ARG A C 1
ATOM 1505 O O . ARG A 1 184 ? 5.615 -15.061 -8.679 1.00 87.12 184 ARG A O 1
ATOM 1512 N N . PRO A 1 185 ? 4.458 -16.976 -8.566 1.00 91.19 185 PRO A N 1
ATOM 1513 C CA . PRO A 1 185 ? 3.224 -16.413 -9.119 1.00 91.19 185 PRO A CA 1
ATOM 1514 C C . PRO A 1 185 ? 2.562 -15.406 -8.164 1.00 91.19 185 PRO A C 1
ATOM 1516 O O . PRO A 1 185 ? 2.629 -15.566 -6.951 1.00 91.19 185 PRO A O 1
ATOM 1519 N N . VAL A 1 186 ? 1.862 -14.399 -8.697 1.00 91.56 186 VAL A N 1
ATOM 1520 C CA . VAL A 1 186 ? 1.123 -13.413 -7.876 1.00 91.56 186 VAL A CA 1
ATOM 1521 C C . VAL A 1 186 ? 0.009 -14.064 -7.050 1.00 91.56 186 VAL A C 1
ATOM 1523 O O . VAL A 1 186 ? -0.206 -13.691 -5.899 1.00 91.56 186 VAL A O 1
ATOM 1526 N N . ILE A 1 187 ? -0.692 -15.029 -7.648 1.00 93.50 187 ILE A N 1
ATOM 1527 C CA . ILE A 1 187 ? -1.790 -15.769 -7.028 1.00 93.50 187 ILE A CA 1
ATOM 1528 C C . ILE A 1 187 ? -1.344 -17.216 -6.848 1.00 93.50 187 ILE A C 1
ATOM 1530 O O . ILE A 1 187 ? -0.999 -17.893 -7.822 1.00 93.50 187 ILE A O 1
ATOM 1534 N N . VAL A 1 188 ? -1.371 -17.684 -5.607 1.00 93.31 188 VAL A N 1
ATOM 1535 C CA . VAL A 1 188 ? -1.102 -19.071 -5.221 1.00 93.31 188 VAL A CA 1
ATOM 1536 C C . VAL A 1 188 ? -2.328 -19.560 -4.472 1.00 93.31 188 VAL A C 1
ATOM 1538 O O . VAL A 1 188 ? -2.868 -18.808 -3.683 1.00 93.31 188 VAL A O 1
ATOM 1541 N N . LYS A 1 189 ? -2.786 -20.780 -4.745 1.00 94.81 189 LYS A N 1
ATOM 1542 C CA . LYS A 1 189 ? -3.972 -21.346 -4.095 1.00 94.81 189 LYS A CA 1
ATOM 1543 C C . LYS A 1 189 ? -3.586 -22.252 -2.939 1.00 94.81 189 LYS A C 1
ATOM 1545 O O . LYS A 1 189 ? -2.505 -22.855 -2.961 1.00 94.81 189 LYS A O 1
ATOM 1550 N N . TYR A 1 190 ? -4.499 -22.451 -1.995 1.00 94.75 190 TYR A N 1
ATOM 1551 C CA . TYR A 1 190 ? -4.358 -23.551 -1.050 1.00 94.75 190 TYR A CA 1
ATOM 1552 C C . TYR A 1 190 ? -4.392 -24.905 -1.755 1.00 94.75 190 TYR A C 1
ATOM 1554 O O . TYR A 1 190 ? -5.096 -25.116 -2.741 1.00 94.75 190 TYR A O 1
ATOM 1562 N N . GLN A 1 191 ? -3.640 -25.855 -1.202 1.00 93.25 191 GLN A N 1
ATOM 1563 C CA . GLN A 1 191 ? -3.609 -27.231 -1.699 1.00 93.25 191 GLN A CA 1
ATOM 1564 C C . GLN A 1 191 ? -4.798 -28.063 -1.207 1.00 93.25 191 GLN A C 1
ATOM 1566 O O . GLN A 1 191 ? -5.103 -29.098 -1.791 1.00 93.25 191 GLN A O 1
ATOM 1571 N N . SER A 1 192 ? -5.455 -27.632 -0.127 1.00 94.56 192 SER A N 1
ATOM 1572 C CA . SER A 1 192 ? -6.543 -28.363 0.514 1.00 94.56 192 SER A CA 1
ATOM 1573 C C . SER A 1 192 ? -7.765 -27.477 0.718 1.00 94.56 192 SER A C 1
ATOM 1575 O O . SER A 1 192 ? -7.657 -26.330 1.151 1.00 94.56 192 SER A O 1
ATOM 1577 N N . ALA A 1 193 ? -8.948 -28.053 0.486 1.00 95.38 193 ALA A N 1
ATOM 1578 C CA . ALA A 1 193 ? -10.232 -27.426 0.797 1.00 95.38 193 ALA A CA 1
ATOM 1579 C C . ALA A 1 193 ? -10.366 -27.067 2.288 1.00 95.38 193 ALA A C 1
ATOM 1581 O O . ALA A 1 193 ? -11.054 -26.109 2.632 1.00 95.38 193 ALA A O 1
ATOM 1582 N N . VAL A 1 194 ? -9.670 -27.792 3.171 1.00 96.44 194 VAL A N 1
ATOM 1583 C CA . VAL A 1 194 ? -9.678 -27.533 4.619 1.00 96.44 194 VAL A CA 1
ATOM 1584 C C . VAL A 1 194 ? -9.147 -26.136 4.936 1.00 96.44 194 VAL A C 1
ATOM 1586 O O . VAL A 1 194 ? -9.701 -25.464 5.800 1.00 96.44 194 VAL A O 1
ATOM 1589 N N . ASN A 1 195 ? -8.127 -25.659 4.216 1.00 96.62 195 ASN A N 1
ATOM 1590 C CA . ASN A 1 195 ? -7.610 -24.307 4.421 1.00 96.62 195 ASN A CA 1
ATOM 1591 C C . ASN A 1 195 ? -8.673 -23.249 4.105 1.00 96.62 195 ASN A C 1
ATOM 1593 O O . ASN A 1 195 ? -8.861 -22.332 4.896 1.00 96.62 195 ASN A O 1
ATOM 1597 N N . TYR A 1 196 ? -9.437 -23.422 3.025 1.00 97.31 196 TYR A N 1
ATOM 1598 C CA . TYR A 1 196 ? -10.542 -22.516 2.705 1.00 97.31 196 TYR A CA 1
ATOM 1599 C C . TYR A 1 196 ? -11.661 -22.560 3.757 1.00 97.31 196 TYR A C 1
ATOM 1601 O O . TYR A 1 196 ? -12.249 -21.527 4.067 1.00 97.31 196 TYR A O 1
ATOM 1609 N N . VAL A 1 197 ? -11.937 -23.725 4.357 1.00 97.81 197 VAL A N 1
ATOM 1610 C CA . VAL A 1 197 ? -12.890 -23.826 5.479 1.00 97.81 197 VAL A CA 1
ATOM 1611 C C . VAL A 1 197 ? -12.381 -23.052 6.699 1.00 97.81 197 VAL A C 1
ATOM 1613 O O . VAL A 1 197 ? -13.142 -22.304 7.306 1.00 97.81 197 VAL A O 1
ATOM 1616 N N . VAL A 1 198 ? -11.098 -23.187 7.045 1.00 97.56 198 VAL A N 1
ATOM 1617 C CA . VAL A 1 198 ? -10.490 -22.447 8.164 1.00 97.56 198 VAL A CA 1
ATOM 1618 C C . VAL A 1 198 ? -10.500 -20.937 7.906 1.00 97.56 198 VAL A C 1
ATOM 1620 O O . VAL A 1 198 ? -10.882 -20.178 8.797 1.00 97.56 198 VAL A O 1
ATOM 1623 N N . GLU A 1 199 ? -10.146 -20.497 6.695 1.00 97.62 199 GLU A N 1
ATOM 1624 C CA . GLU A 1 199 ? -10.236 -19.090 6.286 1.00 97.62 199 GLU A CA 1
ATOM 1625 C C . GLU A 1 199 ? -11.667 -18.565 6.454 1.00 97.62 199 GLU A C 1
ATOM 1627 O O . GLU A 1 199 ? -11.881 -17.551 7.124 1.00 97.62 199 GLU A O 1
ATOM 1632 N N . ALA A 1 200 ? -12.660 -19.293 5.932 1.00 97.75 200 ALA A N 1
ATOM 1633 C CA . ALA A 1 200 ? -14.066 -18.925 6.053 1.00 97.75 200 ALA A CA 1
ATOM 1634 C C . ALA A 1 200 ? -14.506 -18.817 7.522 1.00 97.75 200 ALA A C 1
ATOM 1636 O O . ALA A 1 200 ? -15.166 -17.845 7.891 1.00 97.75 200 ALA A O 1
ATOM 1637 N N . CYS A 1 201 ? -14.097 -19.756 8.381 1.00 98.19 201 CYS A N 1
ATOM 1638 C CA . CYS A 1 201 ? -14.361 -19.690 9.819 1.00 98.19 201 CYS A CA 1
ATOM 1639 C C . CYS A 1 201 ? -13.776 -18.419 10.453 1.00 98.19 201 CYS A C 1
ATOM 1641 O O . CYS A 1 201 ? -14.466 -17.748 11.221 1.00 98.19 201 CYS A O 1
ATOM 1643 N N . ILE A 1 202 ? -12.537 -18.048 10.118 1.00 98.25 202 ILE A N 1
ATOM 1644 C CA . ILE A 1 202 ? -11.896 -16.833 10.649 1.00 98.25 202 ILE A CA 1
ATOM 1645 C C . ILE A 1 202 ? -12.615 -15.572 10.158 1.00 98.25 202 ILE A C 1
ATOM 1647 O O . ILE A 1 202 ? -12.864 -14.665 10.955 1.00 98.25 202 ILE A O 1
ATOM 1651 N N . VAL A 1 203 ? -13.011 -15.520 8.883 1.00 98.00 203 VAL A N 1
ATOM 1652 C CA . VAL A 1 203 ? -13.793 -14.401 8.332 1.00 98.00 203 VAL A CA 1
ATOM 1653 C C . VAL A 1 203 ? -15.158 -14.294 9.019 1.00 98.00 203 VAL A C 1
ATOM 1655 O O . VAL A 1 203 ? -15.581 -13.194 9.377 1.00 98.00 203 VAL A O 1
ATOM 1658 N N . VAL A 1 204 ? -15.836 -15.413 9.281 1.00 98.56 204 VAL A N 1
ATOM 1659 C CA . VAL A 1 204 ? -17.102 -15.421 10.031 1.00 98.56 204 VAL A CA 1
ATOM 1660 C C . VAL A 1 204 ? -16.895 -14.904 11.455 1.00 98.56 204 VAL A C 1
ATOM 1662 O O . VAL A 1 204 ? -17.639 -14.025 11.890 1.00 98.56 204 VAL A O 1
ATOM 1665 N N . LEU A 1 205 ? -15.866 -15.373 12.167 1.00 98.56 205 LEU A N 1
ATOM 1666 C CA . LEU A 1 205 ? -15.532 -14.876 13.508 1.00 98.56 205 LEU A CA 1
ATOM 1667 C C . LEU A 1 205 ? -15.228 -13.375 13.500 1.00 98.56 205 LEU A C 1
ATOM 1669 O O . LEU A 1 205 ? -15.670 -12.654 14.394 1.00 98.56 205 LEU A O 1
ATOM 1673 N N . PHE A 1 206 ? -14.519 -12.889 12.480 1.00 98.50 206 PHE A N 1
ATOM 1674 C CA . PHE A 1 206 ? -14.250 -11.468 12.291 1.00 98.50 206 PHE A CA 1
ATOM 1675 C C . PHE A 1 206 ? -15.549 -10.663 12.163 1.00 98.50 206 PHE A C 1
ATOM 1677 O O . PHE A 1 206 ? -15.742 -9.688 12.891 1.00 98.50 206 PHE A O 1
ATOM 1684 N N . LEU A 1 207 ? -16.478 -11.099 11.306 1.00 98.44 207 LEU A N 1
ATOM 1685 C CA . LEU A 1 207 ? -17.777 -10.442 11.124 1.00 98.44 207 LEU A CA 1
ATOM 1686 C C . LEU A 1 207 ? -18.637 -10.484 12.394 1.00 98.44 207 LEU A C 1
ATOM 1688 O O . LEU A 1 207 ? -19.210 -9.463 12.779 1.00 98.44 207 LEU A O 1
ATOM 1692 N N . LEU A 1 208 ? -18.702 -11.629 13.078 1.00 98.62 208 LEU A N 1
ATOM 1693 C CA . LEU A 1 208 ? -19.429 -11.755 14.345 1.00 98.62 208 LEU A CA 1
ATOM 1694 C C . LEU A 1 208 ? -18.824 -10.846 15.425 1.00 98.62 208 LEU A C 1
ATOM 1696 O O . LEU A 1 208 ? -19.564 -10.180 16.149 1.00 98.62 208 LEU A O 1
ATOM 1700 N N . GLY A 1 209 ? -17.495 -10.753 15.491 1.00 98.50 209 GLY A N 1
ATOM 1701 C CA . GLY A 1 209 ? -16.789 -9.829 16.376 1.00 98.50 209 GLY A CA 1
ATOM 1702 C C . GLY A 1 209 ? -17.113 -8.363 16.084 1.00 98.50 209 GLY A C 1
ATOM 1703 O O . GLY A 1 209 ? -17.352 -7.583 17.009 1.00 98.50 209 GLY A O 1
ATOM 1704 N N . ILE A 1 210 ? -17.239 -7.989 14.803 1.00 98.44 210 ILE A N 1
ATOM 1705 C CA . ILE A 1 210 ? -17.710 -6.652 14.411 1.00 98.44 210 ILE A CA 1
ATOM 1706 C C . ILE A 1 210 ? -19.124 -6.385 14.933 1.00 98.44 210 ILE A C 1
ATOM 1708 O O . ILE A 1 210 ? -19.392 -5.317 15.494 1.00 98.44 210 ILE A O 1
ATOM 1712 N N . LEU A 1 211 ? -20.028 -7.352 14.767 1.00 97.88 211 LEU A N 1
ATOM 1713 C CA . LEU A 1 211 ? -21.414 -7.237 15.218 1.00 97.88 211 LEU A CA 1
ATOM 1714 C C . LEU A 1 211 ? -21.509 -7.117 16.745 1.00 97.88 211 LEU A C 1
ATOM 1716 O O . LEU A 1 211 ? -22.223 -6.237 17.237 1.00 97.88 211 LEU A O 1
ATOM 1720 N N . ALA A 1 212 ? -20.760 -7.937 17.485 1.00 98.00 212 ALA A N 1
ATOM 1721 C CA . ALA A 1 212 ? -20.684 -7.878 18.944 1.00 98.00 212 ALA A CA 1
ATOM 1722 C C . ALA A 1 212 ? -20.123 -6.526 19.419 1.00 98.00 212 ALA A C 1
ATOM 1724 O O . ALA A 1 212 ? -20.714 -5.840 20.258 1.00 98.00 212 ALA A O 1
ATOM 1725 N N . GLY A 1 213 ? -19.040 -6.064 18.793 1.00 97.38 213 GLY A N 1
ATOM 1726 C CA . GLY A 1 213 ? -18.367 -4.814 19.129 1.00 97.38 213 GLY A CA 1
ATOM 1727 C C . GLY A 1 213 ? -18.991 -3.545 18.542 1.00 97.38 213 GLY A C 1
ATOM 1728 O O . GLY A 1 213 ? -18.426 -2.468 18.732 1.00 97.38 213 GLY A O 1
ATOM 1729 N N . ARG A 1 214 ? -20.148 -3.600 17.865 1.00 96.19 214 ARG A N 1
ATOM 1730 C CA . ARG A 1 214 ? -20.720 -2.476 17.083 1.00 96.19 214 ARG A CA 1
ATOM 1731 C C . ARG A 1 214 ? -20.935 -1.162 17.846 1.00 96.19 214 ARG A C 1
ATOM 1733 O O . ARG A 1 214 ? -21.066 -0.106 17.235 1.00 96.19 214 ARG A O 1
ATOM 1740 N N . LYS A 1 215 ? -20.997 -1.190 19.181 1.00 94.94 215 LYS A N 1
ATOM 1741 C CA . LYS A 1 215 ? -21.115 0.022 20.021 1.00 94.94 215 LYS A CA 1
ATOM 1742 C C . LYS A 1 215 ? -19.752 0.632 20.390 1.00 94.94 215 LYS A C 1
ATOM 1744 O O . LYS A 1 215 ? -19.683 1.748 20.907 1.00 94.94 215 LYS A O 1
ATOM 1749 N N . SER A 1 216 ? -18.658 -0.080 20.133 1.00 95.12 216 SER A N 1
ATOM 1750 C CA . SER A 1 216 ? -17.301 0.320 20.486 1.00 95.12 216 SER A CA 1
ATOM 1751 C C . SER A 1 216 ? -16.739 1.307 19.475 1.00 95.12 216 SER A C 1
ATOM 1753 O O . SER A 1 216 ? -16.402 0.963 18.345 1.00 95.12 216 SER A O 1
ATOM 1755 N N . LYS A 1 217 ? -16.540 2.555 19.906 1.00 93.19 217 LYS A N 1
ATOM 1756 C CA . LYS A 1 217 ? -15.863 3.552 19.068 1.00 93.19 217 LYS A CA 1
ATOM 1757 C C . LYS A 1 217 ? -14.415 3.155 18.737 1.00 93.19 217 LYS A C 1
ATOM 1759 O O . LYS A 1 217 ? -13.911 3.546 17.694 1.00 93.19 217 LYS A O 1
ATOM 1764 N N . PHE A 1 218 ? -13.747 2.412 19.628 1.00 94.38 218 PHE A N 1
ATOM 1765 C CA . PHE A 1 218 ? -12.394 1.907 19.377 1.00 94.38 218 PHE A CA 1
ATOM 1766 C C . PHE A 1 218 ? -12.386 0.932 18.199 1.00 94.38 218 PHE A C 1
ATOM 1768 O O . PHE A 1 218 ? -11.578 1.099 17.294 1.00 94.38 218 PHE A O 1
ATOM 1775 N N . LEU A 1 219 ? -13.341 -0.004 18.169 1.00 96.75 219 LEU A N 1
ATOM 1776 C CA . LEU A 1 219 ? -13.476 -0.930 17.050 1.00 96.75 219 LEU A CA 1
ATOM 1777 C C . LEU A 1 219 ? -13.726 -0.178 15.738 1.00 96.75 219 LEU A C 1
ATOM 1779 O O . LEU A 1 219 ? -13.065 -0.457 14.748 1.00 96.75 219 LEU A O 1
ATOM 1783 N N . TRP A 1 220 ? -14.615 0.818 15.729 1.00 97.12 220 TRP A N 1
ATOM 1784 C CA . TRP A 1 220 ? -14.864 1.620 14.526 1.00 97.12 220 TRP A CA 1
ATOM 1785 C C . TRP A 1 220 ? -13.632 2.376 14.023 1.00 97.12 220 TRP A C 1
ATOM 1787 O O . TRP A 1 220 ? -13.442 2.483 12.813 1.00 97.12 220 TRP A O 1
ATOM 1797 N N . LEU A 1 221 ? -12.772 2.865 14.921 1.00 96.75 221 LEU A N 1
ATOM 1798 C CA . LEU A 1 221 ? -11.492 3.454 14.527 1.00 96.75 221 LEU A CA 1
ATOM 1799 C C . LEU A 1 221 ? -10.591 2.404 13.856 1.00 96.75 221 LEU A C 1
ATOM 1801 O O . LEU A 1 221 ? -10.099 2.641 12.754 1.00 96.75 221 LEU A O 1
ATOM 1805 N N . THR A 1 222 ? -10.431 1.232 14.477 1.00 97.56 222 THR A N 1
ATOM 1806 C CA . THR A 1 222 ? -9.667 0.106 13.912 1.00 97.56 222 THR A CA 1
ATOM 1807 C C . THR A 1 222 ? -10.202 -0.312 12.541 1.00 97.56 222 THR A C 1
ATOM 1809 O O . THR A 1 222 ? -9.427 -0.468 11.601 1.00 97.56 222 THR A O 1
ATOM 1812 N N . LEU A 1 223 ? -11.524 -0.435 12.398 1.00 98.12 223 LEU A N 1
ATOM 1813 C CA . LEU A 1 223 ? -12.166 -0.779 11.130 1.00 98.12 223 LEU A CA 1
ATOM 1814 C C . LEU A 1 223 ? -11.988 0.314 10.079 1.00 98.12 223 LEU A C 1
ATOM 1816 O O . LEU A 1 223 ? -11.851 -0.001 8.906 1.00 98.12 223 LEU A O 1
ATOM 1820 N N . THR A 1 224 ? -11.934 1.587 10.473 1.00 97.69 224 THR A N 1
ATOM 1821 C CA . THR A 1 224 ? -11.644 2.675 9.528 1.00 97.69 224 THR A CA 1
ATOM 1822 C C . THR A 1 224 ? -10.231 2.543 8.961 1.00 97.69 224 THR A C 1
ATOM 1824 O O . THR A 1 224 ? -10.040 2.749 7.766 1.00 97.69 224 THR A O 1
ATOM 1827 N N . PHE A 1 225 ? -9.248 2.150 9.779 1.00 97.62 225 PHE A N 1
ATOM 1828 C CA . PHE A 1 225 ? -7.893 1.885 9.282 1.00 97.62 225 PHE A CA 1
ATOM 1829 C C . PHE A 1 225 ? -7.884 0.690 8.334 1.00 97.62 225 PHE A C 1
ATOM 1831 O O . PHE A 1 225 ? -7.405 0.817 7.213 1.00 97.62 225 PHE A O 1
ATOM 1838 N N . PHE A 1 226 ? -8.498 -0.422 8.750 1.00 97.75 226 PHE A N 1
ATOM 1839 C CA . PHE A 1 226 ? -8.644 -1.618 7.922 1.00 97.75 226 PHE A CA 1
ATOM 1840 C C . PHE A 1 226 ? -9.299 -1.307 6.569 1.00 97.75 226 PHE A C 1
ATOM 1842 O O . PHE A 1 226 ? -8.792 -1.715 5.531 1.00 97.75 226 PHE A O 1
ATOM 1849 N N . LEU A 1 227 ? -10.401 -0.551 6.562 1.00 97.25 227 LEU A N 1
ATOM 1850 C CA . LEU A 1 227 ? -11.121 -0.189 5.340 1.00 97.25 227 LEU A CA 1
ATOM 1851 C C . LEU A 1 227 ? -10.307 0.744 4.446 1.00 97.25 227 LEU A C 1
ATOM 1853 O O . LEU A 1 227 ? -10.354 0.606 3.228 1.00 97.25 227 LEU A O 1
ATOM 1857 N N . MET A 1 228 ? -9.556 1.677 5.027 1.00 96.94 228 MET A N 1
ATOM 1858 C CA . MET A 1 228 ? -8.647 2.539 4.277 1.00 96.94 228 MET A CA 1
ATOM 1859 C C . MET A 1 228 ? -7.534 1.716 3.607 1.00 96.94 228 MET A C 1
ATOM 1861 O O . MET A 1 228 ? -7.281 1.896 2.416 1.00 96.94 228 MET A O 1
ATOM 1865 N N . ASP A 1 229 ? -6.922 0.777 4.333 1.00 96.81 229 ASP A N 1
ATOM 1866 C CA . ASP A 1 229 ? -5.907 -0.130 3.783 1.00 96.81 229 ASP A CA 1
ATOM 1867 C C . ASP A 1 229 ? -6.496 -1.042 2.697 1.00 96.81 229 ASP A C 1
ATOM 1869 O O . ASP A 1 229 ? -5.901 -1.201 1.632 1.00 96.81 229 ASP A O 1
ATOM 1873 N N . ALA A 1 230 ? -7.694 -1.590 2.917 1.00 96.88 230 ALA A N 1
ATOM 1874 C CA . ALA A 1 230 ? -8.402 -2.398 1.928 1.00 96.88 230 ALA A CA 1
ATOM 1875 C C . ALA A 1 230 ? -8.750 -1.578 0.673 1.00 96.88 230 ALA A C 1
ATOM 1877 O O . ALA A 1 230 ? -8.555 -2.045 -0.448 1.00 96.88 230 ALA A O 1
ATOM 1878 N N . ALA A 1 231 ? -9.205 -0.333 0.823 1.00 96.25 231 ALA A N 1
ATOM 1879 C CA . ALA A 1 231 ? -9.473 0.558 -0.305 1.00 96.25 231 ALA A CA 1
ATOM 1880 C C . ALA A 1 231 ? -8.199 0.879 -1.105 1.00 96.25 231 ALA A C 1
ATOM 1882 O O . ALA A 1 231 ? -8.232 0.917 -2.336 1.00 96.25 231 ALA A O 1
ATOM 1883 N N . LEU A 1 232 ? -7.066 1.065 -0.430 1.00 95.31 232 LEU A N 1
ATOM 1884 C CA . LEU A 1 232 ? -5.783 1.332 -1.073 1.00 95.31 232 LEU A CA 1
ATOM 1885 C C . LEU A 1 232 ? -5.244 0.086 -1.796 1.00 95.31 232 LEU A C 1
ATOM 1887 O O . LEU A 1 232 ? -4.957 0.135 -2.994 1.00 95.31 232 LEU A O 1
ATOM 1891 N N . HIS A 1 233 ? -5.160 -1.047 -1.104 1.00 95.75 233 HIS A N 1
ATOM 1892 C CA . HIS A 1 233 ? -4.539 -2.255 -1.641 1.00 95.75 233 HIS A CA 1
ATOM 1893 C C . HIS A 1 233 ? -5.457 -3.051 -2.572 1.00 95.75 233 HIS A C 1
ATOM 1895 O O . HIS A 1 233 ? -5.016 -3.480 -3.634 1.00 95.75 233 HIS A O 1
ATOM 1901 N N . ILE A 1 234 ? -6.737 -3.209 -2.230 1.00 96.38 234 ILE A N 1
ATOM 1902 C CA . ILE A 1 234 ? -7.709 -3.960 -3.040 1.00 96.38 234 ILE A CA 1
ATOM 1903 C C . ILE A 1 234 ? -8.493 -3.035 -3.966 1.00 96.38 234 ILE A C 1
ATOM 1905 O O . ILE A 1 234 ? -8.707 -3.379 -5.122 1.00 96.38 234 ILE A O 1
ATOM 1909 N N . GLY A 1 235 ? -8.897 -1.843 -3.527 1.00 95.06 235 GLY A N 1
ATOM 1910 C CA . GLY A 1 235 ? -9.584 -0.897 -4.416 1.00 95.06 235 GLY A CA 1
ATOM 1911 C C . GLY A 1 235 ? -8.656 -0.415 -5.535 1.00 95.06 235 GLY A C 1
ATOM 1912 O O . GLY A 1 235 ? -8.808 -0.788 -6.704 1.00 95.06 235 GLY A O 1
ATOM 1913 N N . LEU A 1 236 ? -7.635 0.364 -5.172 1.00 95.12 236 LEU A N 1
ATOM 1914 C CA . LEU A 1 236 ? -6.688 0.929 -6.141 1.00 95.12 236 LEU A CA 1
ATOM 1915 C C . LEU A 1 236 ? -5.680 -0.097 -6.678 1.00 95.12 236 LEU A C 1
ATOM 1917 O O . LEU A 1 236 ? -5.045 0.145 -7.704 1.00 95.12 236 LEU A O 1
ATOM 1921 N N . GLY A 1 237 ? -5.531 -1.250 -6.027 1.00 94.94 237 GLY A N 1
ATOM 1922 C CA . GLY A 1 237 ? -4.506 -2.220 -6.409 1.00 94.94 237 GLY A CA 1
ATOM 1923 C C . GLY A 1 237 ? -3.102 -1.771 -6.014 1.00 94.94 237 GLY A C 1
ATOM 1924 O O . GLY A 1 237 ? -2.135 -2.187 -6.645 1.00 94.94 237 GLY A O 1
ATOM 1925 N N . PHE A 1 238 ? -2.977 -0.862 -5.044 1.00 94.31 238 PHE A N 1
ATOM 1926 C CA . PHE A 1 238 ? -1.685 -0.308 -4.662 1.00 94.31 238 PHE A CA 1
ATOM 1927 C C . PHE A 1 238 ? -0.819 -1.396 -4.025 1.00 94.31 238 PHE A C 1
ATOM 1929 O O . PHE A 1 238 ? -1.167 -1.915 -2.968 1.00 94.31 238 PHE A O 1
ATOM 1936 N N . GLY A 1 239 ? 0.292 -1.768 -4.663 1.00 91.88 239 GLY A N 1
ATOM 1937 C CA . GLY A 1 239 ? 1.152 -2.851 -4.169 1.00 91.88 239 GLY A CA 1
ATOM 1938 C C . GLY A 1 239 ? 0.421 -4.193 -4.011 1.00 91.88 239 GLY A C 1
ATOM 1939 O O . GLY A 1 239 ? 0.782 -4.979 -3.143 1.00 91.88 239 GLY A O 1
ATOM 1940 N N . ILE A 1 240 ? -0.615 -4.455 -4.819 1.00 93.94 240 ILE A N 1
ATOM 1941 C CA . ILE A 1 240 ? -1.499 -5.631 -4.680 1.00 93.94 240 ILE A CA 1
ATOM 1942 C C . ILE A 1 240 ? -0.773 -6.981 -4.832 1.00 93.94 240 ILE A C 1
ATOM 1944 O O . ILE A 1 240 ? -1.241 -8.007 -4.343 1.00 93.94 240 ILE A O 1
ATOM 1948 N N . ASN A 1 241 ? 0.386 -6.975 -5.491 1.00 91.50 241 ASN A N 1
ATOM 1949 C CA . ASN A 1 241 ? 1.209 -8.162 -5.721 1.00 91.50 241 ASN A CA 1
ATOM 1950 C C . ASN A 1 241 ? 2.133 -8.476 -4.527 1.00 91.50 241 ASN A C 1
ATOM 1952 O O . ASN A 1 241 ? 2.666 -9.578 -4.441 1.00 91.50 241 ASN A O 1
ATOM 1956 N N . GLU A 1 242 ? 2.293 -7.534 -3.591 1.00 91.00 242 GLU A N 1
ATOM 1957 C CA . GLU A 1 242 ? 3.186 -7.632 -2.432 1.00 91.00 242 GLU A CA 1
ATOM 1958 C C . GLU A 1 242 ? 2.411 -8.063 -1.181 1.00 91.00 242 GLU A C 1
ATOM 1960 O O . GLU A 1 242 ? 2.139 -7.266 -0.277 1.00 91.00 242 GLU A O 1
ATOM 1965 N N . VAL A 1 243 ? 2.035 -9.345 -1.127 1.00 91.75 243 VAL A N 1
ATOM 1966 C CA . VAL A 1 243 ? 1.136 -9.883 -0.091 1.00 91.75 243 VAL A CA 1
ATOM 1967 C C . VAL A 1 243 ? 1.611 -9.589 1.334 1.00 91.75 243 VAL A C 1
ATOM 1969 O O . VAL A 1 243 ? 0.819 -9.133 2.155 1.00 91.75 243 VAL A O 1
ATOM 1972 N N . TYR A 1 244 ? 2.899 -9.757 1.643 1.00 90.19 244 TYR A N 1
ATOM 1973 C CA . TYR A 1 244 ? 3.410 -9.568 3.006 1.00 90.19 244 TYR A CA 1
ATOM 1974 C C . TYR A 1 244 ? 3.446 -8.093 3.422 1.00 90.19 244 TYR A C 1
ATOM 1976 O O . TYR A 1 244 ? 3.102 -7.764 4.559 1.00 90.19 244 TYR A O 1
ATOM 1984 N N . ILE A 1 245 ? 3.783 -7.192 2.491 1.00 89.00 245 ILE A N 1
ATOM 1985 C CA . ILE A 1 245 ? 3.745 -5.745 2.738 1.00 89.00 245 ILE A CA 1
ATOM 1986 C C . ILE A 1 245 ? 2.299 -5.311 2.969 1.00 89.00 245 ILE A C 1
ATOM 1988 O O . ILE A 1 245 ? 2.010 -4.628 3.950 1.00 89.00 245 ILE A O 1
ATOM 1992 N N . MET A 1 246 ? 1.380 -5.751 2.110 1.00 93.00 246 MET A N 1
ATOM 1993 C CA . MET A 1 246 ? -0.051 -5.487 2.246 1.00 93.00 246 MET A CA 1
ATOM 1994 C C . MET A 1 246 ? -0.592 -5.996 3.595 1.00 93.00 246 MET A C 1
ATOM 1996 O O . MET A 1 246 ? -1.243 -5.247 4.318 1.00 93.00 246 MET A O 1
ATOM 2000 N N . THR A 1 247 ? -0.271 -7.238 3.974 1.00 94.44 247 THR A N 1
ATOM 2001 C CA . THR A 1 247 ? -0.724 -7.890 5.222 1.00 94.44 247 THR A CA 1
ATOM 2002 C C . THR A 1 247 ? -0.402 -7.063 6.461 1.00 94.44 247 THR A C 1
ATOM 2004 O O . THR A 1 247 ? -1.264 -6.856 7.321 1.00 94.44 247 THR A O 1
ATOM 2007 N N . ALA A 1 248 ? 0.825 -6.539 6.537 1.00 93.31 248 ALA A N 1
ATOM 2008 C CA . ALA A 1 248 ? 1.297 -5.765 7.681 1.00 93.31 248 ALA A CA 1
ATOM 2009 C C . ALA A 1 248 ? 0.442 -4.515 7.966 1.00 93.31 248 ALA A C 1
ATOM 2011 O O . ALA A 1 248 ? 0.428 -4.020 9.094 1.00 93.31 248 ALA A O 1
ATOM 2012 N N . HIS A 1 249 ? -0.295 -4.010 6.972 1.00 94.19 249 HIS A N 1
ATOM 2013 C CA . HIS A 1 249 ? -1.090 -2.797 7.120 1.00 94.19 249 HIS A CA 1
ATOM 2014 C C . HIS A 1 249 ? -2.420 -3.011 7.841 1.00 94.19 249 HIS A C 1
ATOM 2016 O O . HIS A 1 249 ? -2.853 -2.085 8.527 1.00 94.19 249 HIS A O 1
ATOM 2022 N N . TYR A 1 250 ? -3.051 -4.184 7.715 1.00 95.50 250 TYR A N 1
ATOM 2023 C CA . TYR A 1 250 ? -4.438 -4.387 8.158 1.00 95.50 250 TYR A CA 1
ATOM 2024 C C . TYR A 1 250 ? -4.650 -5.617 9.055 1.00 95.50 250 TYR A C 1
ATOM 2026 O O . TYR A 1 250 ? -5.659 -5.668 9.759 1.00 95.50 250 TYR A O 1
ATOM 2034 N N . MET A 1 251 ? -3.732 -6.595 9.067 1.00 96.56 251 MET A N 1
ATOM 2035 C CA . MET A 1 251 ? -3.964 -7.903 9.703 1.00 96.56 251 MET A CA 1
ATOM 2036 C C . MET A 1 251 ? -4.311 -7.809 11.194 1.00 96.56 251 MET A C 1
ATOM 2038 O O . MET A 1 251 ? -5.116 -8.589 11.689 1.00 96.56 251 MET A O 1
ATOM 2042 N N . TYR A 1 252 ? -3.786 -6.812 11.914 1.00 96.75 252 TYR A N 1
ATOM 2043 C CA . TYR A 1 252 ? -4.109 -6.594 13.331 1.00 96.75 252 TYR A CA 1
ATOM 2044 C C . TYR A 1 252 ? -5.606 -6.353 13.592 1.00 96.75 252 TYR A C 1
ATOM 2046 O O . TYR A 1 252 ? -6.072 -6.558 14.713 1.00 96.75 252 TYR A O 1
ATOM 2054 N N . ALA A 1 253 ? -6.374 -5.904 12.593 1.00 97.81 253 ALA A N 1
ATOM 2055 C CA . ALA A 1 253 ? -7.796 -5.628 12.754 1.00 97.81 253 ALA A CA 1
ATOM 2056 C C . ALA A 1 253 ? -8.612 -6.908 12.979 1.00 97.81 253 ALA A C 1
ATOM 2058 O O . ALA A 1 253 ? -9.595 -6.865 13.720 1.00 97.81 253 ALA A O 1
ATOM 2059 N N . LEU A 1 254 ? -8.185 -8.035 12.395 1.00 98.00 254 LEU A N 1
ATOM 2060 C CA . LEU A 1 254 ? -8.861 -9.326 12.523 1.00 98.00 254 LEU A CA 1
ATOM 2061 C C . LEU A 1 254 ? -8.938 -9.794 13.985 1.00 98.00 254 LEU A C 1
ATOM 2063 O O . LEU A 1 254 ? -10.050 -9.886 14.511 1.00 98.00 254 LEU A O 1
ATOM 2067 N N . PRO A 1 255 ? -7.811 -10.025 14.691 1.00 97.88 255 PRO A N 1
ATOM 2068 C CA . PRO A 1 255 ? -7.856 -10.480 16.076 1.00 97.88 255 PRO A CA 1
ATOM 2069 C C . PRO A 1 255 ? -8.491 -9.447 17.014 1.00 97.88 255 PRO A C 1
ATOM 2071 O O . PRO A 1 255 ? -9.187 -9.835 17.949 1.00 97.88 255 PRO A O 1
ATOM 2074 N N . ILE A 1 256 ? -8.326 -8.139 16.759 1.00 98.25 256 ILE A N 1
ATOM 2075 C CA . ILE A 1 256 ? -8.986 -7.095 17.563 1.00 98.25 256 ILE A CA 1
ATOM 2076 C C . ILE A 1 256 ? -10.508 -7.210 17.473 1.00 98.25 256 ILE A C 1
ATOM 2078 O O . ILE A 1 256 ? -11.178 -7.122 18.499 1.00 98.25 256 ILE A O 1
ATOM 2082 N N . ALA A 1 257 ? -11.061 -7.381 16.271 1.00 98.38 257 ALA A N 1
ATOM 2083 C CA . ALA A 1 257 ? -12.500 -7.528 16.105 1.00 98.38 257 ALA A CA 1
ATOM 2084 C C . ALA A 1 257 ? -13.001 -8.850 16.700 1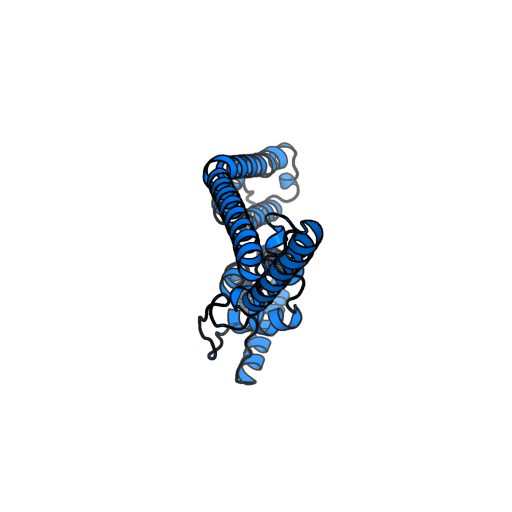.00 98.38 257 ALA A C 1
ATOM 2086 O O . ALA A 1 257 ? -13.983 -8.830 17.437 1.00 98.38 257 ALA A O 1
ATOM 2087 N N . ILE A 1 258 ? -12.302 -9.968 16.466 1.00 98.44 258 ILE A N 1
ATOM 2088 C CA . ILE A 1 258 ? -12.655 -11.284 17.032 1.00 98.44 258 ILE A CA 1
ATOM 2089 C C . ILE A 1 258 ? -12.703 -11.233 18.567 1.00 98.44 258 ILE A C 1
ATOM 2091 O O . ILE A 1 258 ? -13.610 -11.803 19.169 1.00 98.44 258 ILE A O 1
ATOM 2095 N N . ALA A 1 259 ? -11.795 -10.494 19.211 1.00 98.06 259 ALA A N 1
ATOM 2096 C CA . ALA A 1 259 ? -11.772 -10.353 20.667 1.00 98.06 259 ALA A CA 1
ATOM 2097 C C . ALA A 1 259 ? -13.065 -9.753 21.259 1.00 98.06 259 ALA A C 1
ATOM 2099 O O . ALA A 1 259 ? -13.369 -10.013 22.421 1.00 98.06 259 ALA A O 1
ATOM 2100 N N . PHE A 1 260 ? -13.862 -9.003 20.485 1.00 97.88 260 PHE A N 1
ATOM 2101 C CA . PHE A 1 260 ? -15.161 -8.492 20.947 1.00 97.88 260 PHE A CA 1
ATOM 2102 C C . PHE A 1 260 ? -16.231 -9.573 21.129 1.00 97.88 260 PHE A C 1
ATOM 2104 O O . PHE A 1 260 ? -17.259 -9.285 21.726 1.00 97.88 260 PHE A O 1
ATOM 2111 N N . LEU A 1 261 ? -16.011 -10.806 20.665 1.00 97.19 261 LEU A N 1
ATOM 2112 C CA . LEU A 1 261 ? -16.889 -11.935 20.999 1.00 97.19 261 LEU A CA 1
ATOM 2113 C C . LEU A 1 261 ? -16.783 -12.355 22.469 1.00 97.19 261 LEU A C 1
ATOM 2115 O O . LEU A 1 261 ? -17.682 -13.015 22.979 1.00 97.19 261 LEU A O 1
ATOM 2119 N N . ALA A 1 262 ? -15.687 -11.984 23.131 1.00 94.12 262 ALA A N 1
ATOM 2120 C CA . ALA A 1 262 ? -15.403 -12.327 24.519 1.00 94.12 262 ALA A CA 1
ATOM 2121 C C . ALA A 1 262 ? -15.585 -11.142 25.493 1.00 94.12 262 ALA A C 1
ATOM 2123 O O . ALA A 1 262 ? -15.213 -11.266 26.660 1.00 94.12 262 ALA A O 1
ATOM 2124 N N . LEU A 1 263 ? -16.105 -9.996 25.025 1.00 86.81 263 LEU A N 1
ATOM 2125 C CA . LEU A 1 263 ? -16.272 -8.747 25.790 1.00 8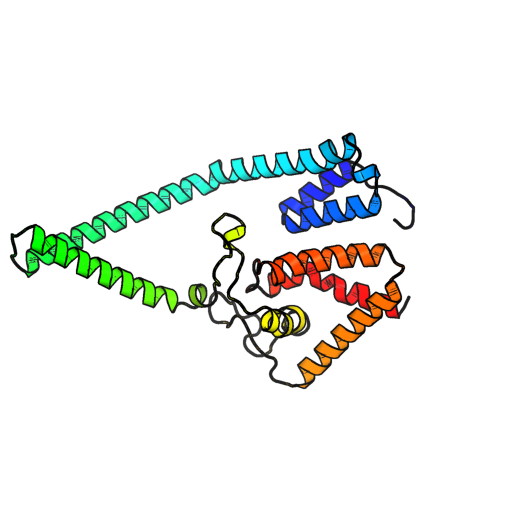6.81 263 LEU A CA 1
ATOM 2126 C C . LEU A 1 263 ? -17.744 -8.356 25.929 1.00 86.81 263 LEU A C 1
ATOM 2128 O O . LEU A 1 263 ? -18.090 -7.838 27.014 1.00 86.81 263 LEU A O 1
#

InterPro domains:
  IPR045726 Protein of unknown function DUF6080 [PF19558] (1-261)

Radius of gyration: 26.06 Å; chains: 1; bounding box: 51×55×80 Å

pLDDT: mean 93.18, std 4.69, range [70.88, 98.62]

Secondary structure (DSSP, 8-state):
-TT-PPPPHHHHHHHHHHHHTT-HHHHHHHHHHHHHHHGGGGGSHHHHIIIIIHHHHHHHHHHHHHIIIIIHHHHHHHHHHHHHHHHHHHHHHHHHHHHHH----HHHHHHHHHHHHHHHHHHHHHHHHHSHHHHH-PPPSSSSTTGGG--SSS-HHHIIIIIIIIIHHS--STTTT--TTTT--S----SSHHHHHHHHHHHHHHHHHHHHTTT-HHHHHHHHHHHHHHIIIIIS-TTTT-HHHHHHHHTTHHHHHHGGGG-

Organism: NCBI:txid408170

Sequence (263 aa):
MKKGRQLTIWQTILLFVFTAGVSLNNGLKTYLAALFTNGRKFFSIKYFLIGVILPAALMWAFARWEYRTFVWPKEMARHEAKMKKNKEATAKIYQQYRDSTGVKDSAKVEAAVEKIIKDKAHAKYVRDHKQIWNKNTGKPIAKGEFMNWTDKTTSRSQTLVENFFGESIMLHQQNLLGDVLRNRPVIVKYQSAVNYVVEACIVVLFLLGILAGRKSKFLWLTLTFFLMDAALHIGLGFGINEVYIMTAHYMYALPIAIAFLAL

Foldseek 3Di:
DVVLDAQDLVNLLVQLCVQVVVPVLRSVLSLLVNCLSVPPVCPDPVSCVRNPVVSVVVVVVVVVVCCVPPPVVVVVVVVVVVVVVVVVVLVVLLVVQCVVPVDPPPVVSVVVSVVVVVVVVVVVVVVVCPQQQNVQLACFPDDDDQSSQFHPDDDLVQLVQQQVQNCLVPNAPVCGVPDSNHDDHLGDHHPDPVSSVVSVVLVVLLVVLCVLCVVPSVLVSLVVQQVSLCCCCRVRVRNSSVRVVSSVRRVVSSVVSSCSVVD